Protein AF-F3FU59-F1 (afdb_monomer)

Structure (mmCIF, N/CA/C/O backbone):
data_AF-F3FU59-F1
#
_entry.id   AF-F3FU59-F1
#
loop_
_atom_site.group_PDB
_atom_site.id
_atom_site.type_symbol
_atom_site.label_atom_id
_atom_site.label_alt_id
_atom_site.label_comp_id
_atom_site.label_asym_id
_atom_site.label_entity_id
_atom_site.label_seq_id
_atom_site.pdbx_PDB_ins_code
_atom_site.Cartn_x
_atom_site.Cartn_y
_atom_site.Cartn_z
_atom_site.occupancy
_atom_site.B_iso_or_equiv
_atom_site.auth_seq_id
_atom_site.auth_comp_id
_atom_site.auth_asym_id
_atom_site.auth_atom_id
_atom_site.pdbx_PDB_model_num
ATOM 1 N N . THR A 1 1 ? 19.414 -27.836 -98.695 1.00 49.19 1 THR A N 1
ATOM 2 C CA . THR A 1 1 ? 19.410 -28.739 -97.522 1.00 49.19 1 THR A CA 1
ATOM 3 C C . THR A 1 1 ? 20.448 -28.251 -96.523 1.00 49.19 1 THR A C 1
ATOM 5 O O . THR A 1 1 ? 21.631 -28.424 -96.762 1.00 49.19 1 THR A O 1
ATOM 8 N N . GLY A 1 2 ? 20.038 -27.570 -95.446 1.00 52.25 2 GLY A N 1
ATOM 9 C CA . GLY A 1 2 ? 20.951 -27.105 -94.390 1.00 52.25 2 GLY A CA 1
ATOM 10 C C . GLY A 1 2 ? 20.814 -27.984 -93.150 1.00 52.25 2 GLY A C 1
ATOM 11 O O . GLY A 1 2 ? 19.741 -28.017 -92.554 1.00 52.25 2 GLY A O 1
ATOM 12 N N . ARG A 1 3 ? 21.858 -28.739 -92.792 1.00 62.75 3 ARG A N 1
ATOM 13 C CA . ARG A 1 3 ? 21.901 -29.508 -91.538 1.00 62.75 3 ARG A CA 1
ATOM 14 C C . ARG A 1 3 ? 22.445 -28.607 -90.430 1.00 62.75 3 ARG A C 1
ATOM 16 O O . ARG A 1 3 ? 23.611 -28.234 -90.476 1.00 62.75 3 ARG A O 1
ATOM 23 N N . ASN A 1 4 ? 21.608 -28.284 -89.448 1.00 62.16 4 ASN A N 1
ATOM 24 C CA . ASN A 1 4 ? 22.047 -27.654 -88.206 1.00 62.16 4 ASN A CA 1
ATOM 25 C C . ASN A 1 4 ? 22.581 -28.739 -87.267 1.00 62.16 4 ASN A C 1
ATOM 27 O O . ASN A 1 4 ? 21.841 -29.636 -86.865 1.00 62.16 4 ASN A O 1
ATOM 31 N N . TYR A 1 5 ? 23.867 -28.655 -86.939 1.00 60.66 5 TYR A N 1
ATOM 32 C CA . TYR A 1 5 ? 24.501 -29.461 -85.903 1.00 60.66 5 TYR A CA 1
ATOM 33 C C . TYR A 1 5 ? 24.252 -28.775 -84.555 1.00 60.66 5 TYR A C 1
ATOM 35 O O . TYR A 1 5 ? 24.949 -27.829 -84.201 1.00 60.66 5 TYR A O 1
ATOM 43 N N . GLY A 1 6 ? 23.217 -29.203 -83.832 1.00 66.06 6 GLY A N 1
ATOM 44 C CA . GLY A 1 6 ? 23.024 -28.828 -82.432 1.00 66.06 6 GLY A CA 1
ATOM 45 C C . GLY A 1 6 ? 23.849 -29.762 -81.555 1.00 66.06 6 GLY A C 1
ATOM 46 O O . GLY A 1 6 ? 23.463 -30.912 -81.378 1.00 66.06 6 GLY A O 1
ATOM 47 N N . GLY A 1 7 ? 25.004 -29.298 -81.080 1.00 65.00 7 GLY A N 1
ATOM 48 C CA . GLY A 1 7 ? 25.758 -29.971 -80.022 1.00 65.00 7 GLY A CA 1
ATOM 49 C C . GLY A 1 7 ? 25.244 -29.540 -78.650 1.00 65.00 7 GLY A C 1
ATOM 50 O O . GLY A 1 7 ? 24.885 -28.374 -78.477 1.00 65.00 7 GLY A O 1
ATOM 51 N N . ASP A 1 8 ? 25.204 -30.472 -77.698 1.00 68.44 8 ASP A N 1
ATOM 52 C CA . ASP A 1 8 ? 24.826 -30.217 -76.307 1.00 68.44 8 ASP A CA 1
ATOM 53 C C . ASP A 1 8 ? 25.735 -29.153 -75.678 1.00 68.44 8 ASP A C 1
ATOM 55 O O . ASP A 1 8 ? 26.959 -29.297 -75.639 1.00 68.44 8 ASP A O 1
ATOM 59 N N . VAL A 1 9 ? 25.131 -28.069 -75.188 1.00 69.00 9 VAL A N 1
ATOM 60 C CA . VAL A 1 9 ? 25.845 -26.976 -74.519 1.00 69.00 9 VAL A CA 1
ATOM 61 C C . VAL A 1 9 ? 25.585 -27.081 -73.021 1.00 69.00 9 VAL A C 1
ATOM 63 O O . VAL A 1 9 ? 24.555 -26.628 -72.526 1.00 69.00 9 VAL A O 1
ATOM 66 N N . GLU A 1 10 ? 26.515 -27.686 -72.284 1.00 72.12 10 GLU A N 1
ATOM 67 C CA . GLU A 1 10 ? 26.486 -27.672 -70.821 1.00 72.12 10 GLU A CA 1
ATOM 68 C C . GLU A 1 10 ? 27.193 -26.407 -70.313 1.00 72.12 10 GLU A C 1
ATOM 70 O O . GLU A 1 10 ? 28.406 -26.245 -70.461 1.00 72.12 10 GLU A O 1
ATOM 75 N N . GLN A 1 11 ? 26.428 -25.482 -69.728 1.00 73.50 11 GLN A N 1
ATOM 76 C CA . GLN A 1 11 ? 26.952 -24.229 -69.191 1.00 73.50 11 GLN A CA 1
ATOM 77 C C . GLN A 1 11 ? 26.846 -24.210 -67.667 1.00 73.50 11 GLN A C 1
ATOM 79 O O . GLN A 1 11 ? 25.758 -24.179 -67.094 1.00 73.50 11 GLN A O 1
ATOM 84 N N . ARG A 1 12 ? 28.005 -24.183 -67.004 1.00 74.50 12 ARG A N 1
ATOM 85 C CA . ARG A 1 12 ? 28.125 -24.117 -65.545 1.00 74.50 12 ARG A CA 1
ATOM 86 C C . ARG A 1 12 ? 28.825 -22.816 -65.163 1.00 74.50 12 ARG A C 1
ATOM 88 O O . ARG A 1 12 ? 29.988 -22.621 -65.498 1.00 74.50 12 ARG A O 1
ATOM 95 N N . SER A 1 13 ? 28.121 -21.919 -64.475 1.00 80.81 13 SER A N 1
ATOM 96 C CA . SER A 1 13 ? 28.681 -20.650 -63.994 1.00 80.81 13 SER A CA 1
ATOM 97 C C . SER A 1 13 ? 28.622 -20.559 -62.475 1.00 80.81 13 SER A C 1
ATOM 99 O O . SER A 1 13 ? 27.583 -20.831 -61.877 1.00 80.81 13 SER A O 1
ATOM 101 N N . ILE A 1 14 ? 29.713 -20.105 -61.867 1.00 77.94 14 ILE A N 1
ATOM 102 C CA . ILE A 1 14 ? 29.772 -19.689 -60.465 1.00 77.94 14 ILE A CA 1
ATOM 103 C C . ILE A 1 14 ? 30.175 -18.216 -60.481 1.00 77.94 14 ILE A C 1
ATOM 105 O O . ILE A 1 14 ? 31.190 -17.866 -61.079 1.00 77.94 14 ILE A O 1
ATOM 109 N N . GLY A 1 15 ? 29.364 -17.355 -59.870 1.00 84.38 15 GLY A N 1
ATOM 110 C CA . GLY A 1 15 ? 29.588 -15.911 -59.840 1.00 84.38 15 GLY A CA 1
ATOM 111 C C . GLY A 1 15 ? 29.403 -15.344 -58.438 1.00 84.38 15 GLY A C 1
ATOM 112 O O . GLY A 1 15 ? 28.530 -15.788 -57.695 1.00 84.38 15 GLY A O 1
ATOM 113 N N . VAL A 1 16 ? 30.219 -14.348 -58.090 1.00 86.75 16 VAL A N 1
ATOM 114 C CA . VAL A 1 16 ? 30.087 -13.541 -56.871 1.00 86.75 16 VAL A CA 1
ATOM 115 C C . VAL A 1 16 ? 29.744 -12.120 -57.300 1.00 86.75 16 VAL A C 1
ATOM 117 O O . VAL A 1 16 ? 30.488 -11.515 -58.071 1.00 86.75 16 VAL A O 1
ATOM 120 N N . GLN A 1 17 ? 28.618 -11.591 -56.821 1.00 86.88 17 GLN A N 1
ATOM 121 C CA . GLN A 1 17 ? 28.189 -10.225 -57.111 1.00 86.88 17 GLN A CA 1
ATOM 122 C C . GLN A 1 17 ? 28.434 -9.326 -55.898 1.00 86.88 17 GLN A C 1
ATOM 124 O O . GLN A 1 17 ? 27.946 -9.595 -54.802 1.00 86.88 17 GLN A O 1
ATOM 129 N N . LEU A 1 18 ? 29.170 -8.238 -56.117 1.00 86.81 18 LEU A N 1
ATOM 130 C CA . LEU A 1 18 ? 29.427 -7.190 -55.135 1.00 86.81 18 LEU A CA 1
ATOM 131 C C . LEU A 1 18 ? 28.718 -5.910 -55.587 1.00 86.81 18 LEU A C 1
ATOM 133 O O . LEU A 1 18 ? 28.930 -5.450 -56.706 1.00 86.81 18 LEU A O 1
ATOM 137 N N . ASN A 1 19 ? 27.888 -5.334 -54.718 1.00 87.62 19 ASN A N 1
ATOM 138 C CA . ASN A 1 19 ? 27.228 -4.054 -54.962 1.00 87.62 19 ASN A CA 1
ATOM 139 C C . ASN A 1 19 ? 27.695 -3.027 -53.924 1.00 87.62 19 ASN A C 1
ATOM 141 O O . ASN A 1 19 ? 27.398 -3.173 -52.739 1.00 87.62 19 ASN A O 1
ATOM 145 N N . ILE A 1 20 ? 28.417 -1.997 -54.370 1.00 87.62 20 ILE A N 1
ATOM 146 C CA . ILE A 1 20 ? 28.888 -0.892 -53.526 1.00 87.62 20 ILE A CA 1
ATOM 147 C C . ILE A 1 20 ? 28.285 0.406 -54.076 1.00 87.62 20 ILE A C 1
ATOM 149 O O . ILE A 1 20 ? 28.772 0.925 -55.083 1.00 87.62 20 ILE A O 1
ATOM 153 N N . PRO A 1 21 ? 27.223 0.946 -53.454 1.00 81.38 21 PRO A N 1
ATOM 154 C CA . PRO A 1 21 ? 26.675 2.231 -53.866 1.00 81.38 21 PRO A CA 1
ATOM 155 C C . PRO A 1 21 ? 27.646 3.360 -53.486 1.00 81.38 21 PRO A C 1
ATOM 157 O O . PRO A 1 21 ? 27.945 3.552 -52.310 1.00 81.38 21 PRO A O 1
ATOM 160 N N . ILE A 1 22 ? 28.127 4.124 -54.473 1.00 82.12 22 ILE A N 1
ATOM 161 C CA . ILE A 1 22 ? 29.081 5.232 -54.253 1.00 82.12 22 ILE A CA 1
ATOM 162 C C . ILE A 1 22 ? 28.368 6.496 -53.731 1.00 82.12 22 ILE A C 1
ATOM 164 O O . ILE A 1 22 ? 28.929 7.243 -52.932 1.00 82.12 22 ILE A O 1
ATOM 168 N N . TYR A 1 23 ? 27.111 6.729 -54.131 1.00 84.62 23 TYR A N 1
ATOM 169 C CA . TYR A 1 23 ? 26.300 7.853 -53.657 1.00 84.62 23 TYR A CA 1
ATOM 170 C C . TYR A 1 23 ? 24.807 7.499 -53.658 1.00 84.62 23 TYR A C 1
ATOM 172 O O . TYR A 1 23 ? 24.272 7.046 -54.665 1.00 84.62 23 TYR A O 1
ATOM 180 N N . SER A 1 24 ? 24.127 7.709 -52.528 1.00 85.06 24 SER A N 1
ATOM 181 C CA . SER A 1 24 ? 22.714 7.347 -52.314 1.00 85.06 24 SER A CA 1
ATOM 182 C C . SER A 1 24 ? 21.796 8.561 -52.104 1.00 85.06 24 SER A C 1
ATOM 184 O O . SER A 1 24 ? 20.753 8.449 -51.461 1.00 85.06 24 SER A O 1
ATOM 186 N N . GLY A 1 25 ? 22.194 9.754 -52.569 1.00 87.19 25 GLY A N 1
ATOM 187 C CA . GLY A 1 25 ? 21.381 10.976 -52.437 1.00 87.19 25 GLY A CA 1
ATOM 188 C C . GLY A 1 25 ? 21.117 11.408 -50.988 1.00 87.19 25 GLY A C 1
ATOM 189 O O . GLY A 1 25 ? 20.139 12.090 -50.708 1.00 87.19 25 GLY A O 1
ATOM 190 N N . GLY A 1 26 ? 21.954 10.970 -50.039 1.00 90.44 26 GLY A N 1
ATOM 191 C CA . GLY A 1 26 ? 21.775 11.241 -48.610 1.00 90.44 26 GLY A CA 1
ATOM 192 C C . GLY A 1 26 ? 20.805 10.299 -47.883 1.00 90.44 26 GLY A C 1
ATOM 193 O O . GLY A 1 26 ? 20.592 10.479 -46.682 1.00 90.44 26 GLY A O 1
ATOM 194 N N . LEU A 1 27 ? 20.257 9.273 -48.548 1.00 92.00 27 LEU A N 1
ATOM 195 C CA . LEU A 1 27 ? 19.375 8.282 -47.918 1.00 92.00 27 LEU A CA 1
ATOM 196 C C . LEU A 1 27 ? 20.066 7.574 -46.747 1.00 92.00 27 LEU A C 1
ATOM 198 O O . LEU A 1 27 ? 19.549 7.569 -45.633 1.00 92.00 27 LEU A O 1
ATOM 202 N N . THR A 1 28 ? 21.271 7.045 -46.979 1.00 90.75 28 THR A N 1
ATOM 203 C CA . THR A 1 28 ? 22.038 6.316 -45.958 1.00 90.75 28 THR A CA 1
ATOM 204 C C . THR A 1 28 ? 22.364 7.210 -44.762 1.00 90.75 28 THR A C 1
ATOM 206 O O . THR A 1 28 ? 22.223 6.786 -43.620 1.00 90.75 28 THR A O 1
ATOM 209 N N . SER A 1 29 ? 22.735 8.475 -44.994 1.00 91.69 29 SER A N 1
ATOM 210 C CA . SER A 1 29 ? 23.037 9.400 -43.893 1.00 91.69 29 SER A CA 1
ATOM 211 C C . SER A 1 29 ? 21.788 9.737 -43.073 1.00 91.69 29 SER A C 1
ATOM 213 O O . SER A 1 29 ? 21.864 9.830 -41.850 1.00 91.69 29 SER A O 1
ATOM 215 N N . SER A 1 30 ? 20.630 9.882 -43.724 1.00 94.75 30 SER A N 1
ATOM 216 C CA . SER A 1 30 ? 19.344 10.117 -43.061 1.00 94.75 30 SER A CA 1
ATOM 217 C C . SER A 1 30 ? 18.895 8.912 -42.237 1.00 94.75 30 SER A C 1
ATOM 219 O O . SER A 1 30 ? 18.526 9.088 -41.080 1.00 94.75 30 SER A O 1
ATOM 221 N N . GLN A 1 31 ? 19.010 7.697 -42.782 1.00 95.94 31 GLN A N 1
ATOM 222 C CA . GLN A 1 31 ? 18.719 6.453 -42.060 1.00 95.94 31 GLN A CA 1
ATOM 223 C C . GLN A 1 31 ? 19.619 6.284 -40.832 1.00 95.94 31 GLN A C 1
ATOM 225 O O . GLN A 1 31 ? 19.147 5.899 -39.765 1.00 95.94 31 GLN A O 1
ATOM 230 N N . VAL A 1 32 ? 20.904 6.632 -40.951 1.00 96.00 32 VAL A N 1
ATOM 231 C CA . VAL A 1 32 ? 21.837 6.629 -39.818 1.00 96.00 32 VAL A CA 1
ATOM 232 C C . VAL A 1 32 ? 21.412 7.648 -38.754 1.00 96.00 32 VAL A C 1
ATOM 234 O O . VAL A 1 32 ? 21.331 7.295 -37.579 1.00 96.00 32 VAL A O 1
ATOM 237 N N . ARG A 1 33 ? 21.073 8.890 -39.135 1.00 96.56 33 ARG A N 1
ATOM 238 C CA . ARG A 1 33 ? 20.563 9.902 -38.185 1.00 96.56 33 ARG A CA 1
ATOM 239 C C . ARG A 1 33 ? 19.280 9.444 -37.488 1.00 96.56 33 ARG A C 1
ATOM 241 O O . ARG A 1 33 ? 19.149 9.623 -36.280 1.00 96.56 33 ARG A O 1
ATOM 248 N N . GLU A 1 34 ? 18.359 8.832 -38.225 1.00 97.44 34 GLU A N 1
ATOM 249 C CA . GLU A 1 34 ? 17.129 8.271 -37.667 1.00 97.44 34 GLU A CA 1
ATOM 250 C C . GLU A 1 34 ? 17.421 7.136 -36.675 1.00 97.44 34 GLU A C 1
ATOM 252 O O . GLU A 1 34 ? 16.857 7.116 -35.582 1.00 97.44 34 GLU A O 1
ATOM 257 N N . ALA A 1 35 ? 18.335 6.221 -37.011 1.00 97.88 35 ALA A N 1
ATOM 258 C CA . ALA A 1 35 ? 18.743 5.137 -36.122 1.00 97.88 35 ALA A CA 1
ATOM 259 C C . ALA A 1 35 ? 19.344 5.668 -34.809 1.00 97.88 35 ALA A C 1
ATOM 261 O O . ALA A 1 35 ? 18.984 5.182 -33.735 1.00 97.88 35 ALA A O 1
ATOM 262 N N . TYR A 1 36 ? 20.177 6.714 -34.869 1.00 98.38 36 TYR A N 1
ATOM 263 C CA . TYR A 1 36 ? 20.695 7.385 -33.671 1.00 98.38 36 TYR A CA 1
ATOM 264 C C . TYR A 1 36 ? 19.591 8.049 -32.840 1.00 98.38 36 TYR A C 1
ATOM 266 O O . TYR A 1 36 ? 19.583 7.918 -31.615 1.00 98.38 36 TYR A O 1
ATOM 274 N N . ALA A 1 37 ? 18.627 8.715 -33.480 1.00 98.38 37 ALA A N 1
ATOM 275 C CA . ALA A 1 37 ? 17.487 9.300 -32.776 1.00 98.38 37 ALA A CA 1
ATOM 276 C C . ALA A 1 37 ? 16.625 8.223 -32.087 1.00 98.38 37 ALA A C 1
ATOM 278 O O . ALA A 1 37 ? 16.224 8.392 -30.934 1.00 98.38 37 ALA A O 1
ATOM 279 N N . ARG A 1 38 ? 16.391 7.080 -32.749 1.00 98.38 38 ARG A N 1
ATOM 280 C CA . ARG A 1 38 ? 15.676 5.925 -32.176 1.00 98.38 38 ARG A CA 1
ATOM 281 C C . ARG A 1 38 ? 16.435 5.300 -31.001 1.00 98.38 38 ARG A C 1
ATOM 283 O O . ARG A 1 38 ? 15.803 4.949 -30.002 1.00 98.38 38 ARG A O 1
ATOM 290 N N . LEU A 1 39 ? 17.764 5.194 -31.090 1.00 98.38 39 LEU A N 1
ATOM 291 C CA . LEU A 1 39 ? 18.614 4.739 -29.985 1.00 98.38 39 LEU A CA 1
ATOM 292 C C . LEU A 1 39 ? 18.475 5.671 -28.777 1.00 98.38 39 LEU A C 1
ATOM 294 O O . LEU A 1 39 ? 18.109 5.210 -27.698 1.00 98.38 39 LEU A O 1
ATOM 298 N N . SER A 1 40 ? 18.652 6.980 -28.983 1.00 98.50 40 SER A N 1
ATOM 299 C CA . SER A 1 40 ? 18.490 7.997 -27.936 1.00 98.50 40 SER A CA 1
ATOM 300 C C . SER A 1 40 ? 17.096 7.933 -27.292 1.00 98.50 40 SER A C 1
ATOM 302 O O . SER A 1 40 ? 16.966 7.907 -26.069 1.00 98.50 40 SER A O 1
ATOM 304 N N . GLN A 1 41 ? 16.035 7.786 -28.093 1.00 98.56 41 GLN A N 1
ATOM 305 C CA . GLN A 1 41 ? 14.672 7.597 -27.588 1.00 98.56 41 GLN A CA 1
ATOM 306 C C . GLN A 1 41 ? 14.538 6.330 -26.724 1.00 98.56 41 GLN A C 1
ATOM 308 O O . GLN A 1 41 ? 13.838 6.335 -25.711 1.00 98.56 41 GLN A O 1
ATOM 313 N N . SER A 1 42 ? 15.168 5.222 -27.122 1.00 98.50 42 SER A N 1
ATOM 314 C CA . SER A 1 42 ? 15.164 3.973 -26.354 1.00 98.50 42 SER A CA 1
ATOM 315 C C . SER A 1 42 ? 15.903 4.118 -25.021 1.00 98.50 42 SER A C 1
ATOM 317 O O . SER A 1 42 ? 15.411 3.657 -23.991 1.00 98.50 42 SER A O 1
ATOM 319 N N . GLU A 1 43 ? 17.041 4.812 -25.008 1.00 98.50 43 GLU A N 1
ATOM 320 C CA . GLU A 1 43 ? 17.807 5.095 -23.789 1.00 98.50 43 GLU A CA 1
ATOM 321 C C . GLU A 1 43 ? 17.012 5.953 -22.802 1.00 98.50 43 GLU A C 1
ATOM 323 O O . GLU A 1 43 ? 16.933 5.614 -21.620 1.00 98.50 43 GLU A O 1
ATOM 328 N N . GLN A 1 44 ? 16.355 7.010 -23.290 1.00 98.62 44 GLN A N 1
ATOM 329 C CA . GLN A 1 44 ? 15.497 7.864 -22.464 1.00 98.62 44 GLN A CA 1
ATOM 330 C C . GLN A 1 44 ? 14.277 7.103 -21.931 1.00 98.62 44 GLN A C 1
ATOM 332 O O . GLN A 1 44 ? 13.925 7.247 -20.759 1.00 98.62 44 GLN A O 1
ATOM 337 N N . ARG A 1 45 ? 13.658 6.233 -22.744 1.00 98.62 45 ARG A N 1
ATOM 338 C CA . ARG A 1 45 ? 12.576 5.345 -22.280 1.00 98.62 45 ARG A CA 1
ATOM 339 C C . ARG A 1 45 ? 13.051 4.397 -21.185 1.00 98.62 45 ARG A C 1
ATOM 341 O O . ARG A 1 45 ? 12.364 4.249 -20.179 1.00 98.62 45 ARG A O 1
ATOM 348 N N . ARG A 1 46 ? 14.235 3.797 -21.338 1.00 98.44 46 ARG A N 1
ATOM 349 C CA . ARG A 1 46 ? 14.831 2.934 -20.310 1.00 98.44 46 ARG A CA 1
ATOM 350 C C . ARG A 1 46 ? 15.074 3.699 -19.011 1.00 98.44 46 ARG A C 1
ATOM 352 O O . ARG A 1 46 ? 14.752 3.191 -17.943 1.00 98.44 46 ARG A O 1
ATOM 359 N N . GLU A 1 47 ? 15.617 4.912 -19.090 1.00 98.50 47 GLU A N 1
ATOM 360 C CA . GLU A 1 47 ? 15.859 5.744 -17.908 1.00 98.50 47 GLU A CA 1
ATOM 361 C C . GLU A 1 47 ? 14.551 6.181 -17.233 1.00 98.50 47 GLU A C 1
ATOM 363 O O . GLU A 1 47 ? 14.452 6.141 -16.007 1.00 98.50 47 GLU A O 1
ATOM 368 N N . SER A 1 48 ? 13.522 6.528 -18.010 1.00 98.56 48 SER A N 1
ATOM 369 C CA . SER A 1 48 ? 12.185 6.837 -17.491 1.00 98.56 48 SER A CA 1
ATOM 370 C C . SER A 1 48 ? 11.570 5.641 -16.758 1.00 98.56 48 SER A C 1
ATOM 372 O O . SER A 1 48 ? 11.163 5.786 -15.606 1.00 98.56 48 SER A O 1
ATOM 374 N N . LEU A 1 49 ? 11.599 4.447 -17.363 1.00 97.75 49 LEU A N 1
ATOM 375 C CA . LEU A 1 49 ? 11.132 3.210 -16.727 1.00 97.75 49 LEU A CA 1
ATOM 376 C C . LEU A 1 49 ? 11.919 2.899 -15.450 1.00 97.75 49 LEU A C 1
ATOM 378 O O . LEU A 1 49 ? 11.331 2.560 -14.426 1.00 97.75 49 LEU 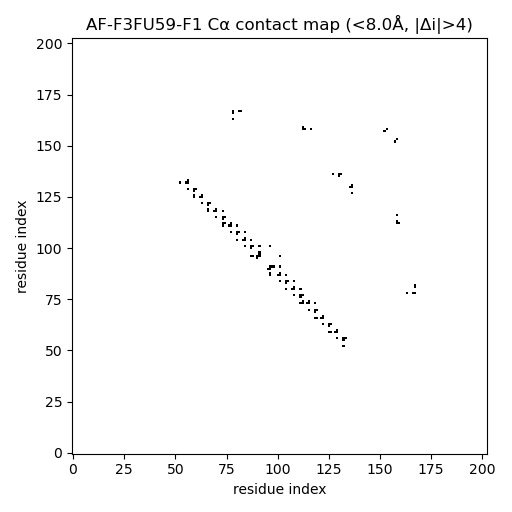A O 1
ATOM 382 N N . ARG A 1 50 ? 13.247 3.074 -15.469 1.00 97.44 50 ARG A N 1
ATOM 383 C CA . ARG A 1 50 ? 14.092 2.884 -14.283 1.00 97.44 50 ARG A CA 1
ATOM 384 C C . ARG A 1 50 ? 13.671 3.814 -13.144 1.00 97.44 50 ARG A C 1
ATOM 386 O O . ARG A 1 50 ? 13.546 3.364 -12.008 1.00 97.44 50 ARG A O 1
ATOM 393 N N . ARG A 1 51 ? 13.440 5.099 -13.432 1.00 97.69 51 ARG A N 1
ATOM 394 C CA . ARG A 1 51 ? 12.973 6.078 -12.436 1.00 97.69 51 ARG A CA 1
ATOM 395 C C . ARG A 1 51 ? 11.587 5.728 -11.907 1.00 97.69 51 ARG A C 1
ATOM 397 O O . ARG A 1 51 ? 11.399 5.761 -10.696 1.00 97.69 51 ARG A O 1
ATOM 404 N N . GLN A 1 52 ? 10.671 5.332 -12.788 1.00 96.94 52 GLN A N 1
ATOM 405 C CA . GLN A 1 52 ? 9.315 4.929 -12.421 1.00 96.94 52 GLN A CA 1
ATOM 406 C C . GLN A 1 52 ? 9.315 3.720 -11.478 1.00 96.94 52 GLN A C 1
ATOM 408 O O . GLN A 1 52 ? 8.615 3.729 -10.470 1.00 96.94 52 GLN A O 1
ATOM 413 N N . VAL A 1 53 ? 10.135 2.702 -11.758 1.00 95.75 53 VAL A N 1
ATOM 414 C CA . VAL A 1 53 ? 10.277 1.530 -10.879 1.00 95.75 53 VAL A CA 1
ATOM 415 C C . VAL A 1 53 ? 10.847 1.936 -9.520 1.00 95.75 53 VAL A C 1
ATOM 417 O O . VAL A 1 53 ? 10.300 1.552 -8.492 1.00 95.75 53 VAL A O 1
ATOM 420 N N . VAL A 1 54 ? 11.901 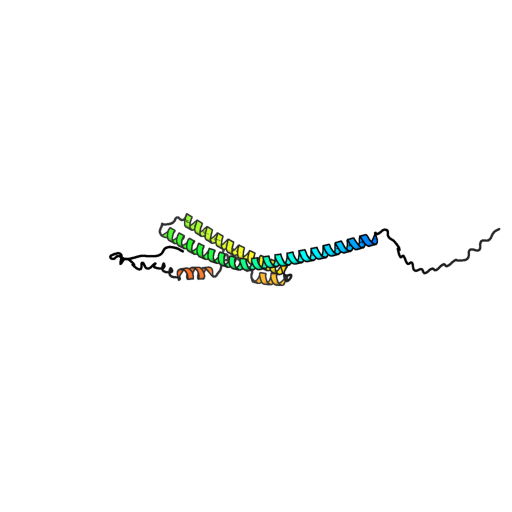2.760 -9.489 1.00 96.12 54 VAL A N 1
ATOM 421 C CA . VAL A 1 54 ? 12.495 3.241 -8.227 1.00 96.12 54 VAL A CA 1
ATOM 422 C C . VAL A 1 54 ? 11.487 4.031 -7.393 1.00 96.12 54 VAL A C 1
ATOM 424 O O . VAL A 1 54 ? 11.425 3.856 -6.176 1.00 96.12 54 VAL A O 1
ATOM 427 N N . GLU A 1 55 ? 10.711 4.907 -8.025 1.00 96.44 55 GLU A N 1
ATOM 428 C CA . GLU A 1 55 ? 9.667 5.678 -7.356 1.00 96.44 55 GLU A CA 1
ATOM 429 C C . GLU A 1 55 ? 8.574 4.764 -6.794 1.00 96.44 55 GLU A C 1
ATOM 431 O O . GLU A 1 55 ? 8.275 4.837 -5.602 1.00 96.44 55 GLU A O 1
ATOM 436 N N . ASN A 1 56 ? 8.042 3.858 -7.618 1.00 95.50 56 ASN A N 1
ATOM 437 C CA . ASN A 1 56 ? 6.988 2.932 -7.220 1.00 95.50 56 ASN A CA 1
ATOM 438 C C . ASN A 1 56 ? 7.425 2.048 -6.040 1.00 95.50 56 ASN A C 1
ATOM 440 O O . ASN A 1 56 ? 6.739 1.985 -5.023 1.00 95.50 56 ASN A O 1
ATOM 444 N N . THR A 1 57 ? 8.617 1.448 -6.109 1.00 95.56 57 THR A N 1
ATOM 445 C CA . THR A 1 57 ? 9.155 0.615 -5.023 1.00 95.56 57 THR A CA 1
ATOM 446 C C . THR A 1 57 ? 9.357 1.414 -3.735 1.00 95.56 57 THR A C 1
ATOM 448 O O . THR A 1 57 ? 9.050 0.924 -2.649 1.00 95.56 57 THR A O 1
ATOM 451 N N . ARG A 1 58 ? 9.826 2.668 -3.821 1.00 95.75 58 ARG A N 1
ATOM 452 C CA . ARG A 1 58 ? 9.951 3.547 -2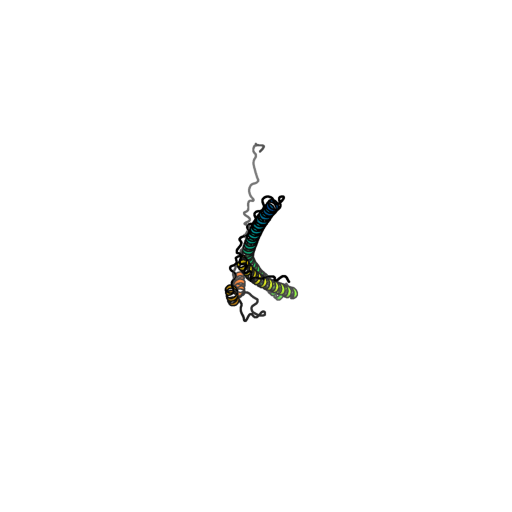.644 1.00 95.75 58 ARG A CA 1
ATOM 453 C C . ARG A 1 58 ? 8.594 3.898 -2.044 1.00 95.75 58 ARG A C 1
ATOM 455 O O . ARG A 1 58 ? 8.482 3.957 -0.823 1.00 95.75 58 ARG A O 1
ATOM 462 N N . ASN A 1 59 ? 7.587 4.138 -2.877 1.00 96.50 59 ASN A N 1
ATOM 463 C CA . ASN A 1 59 ? 6.235 4.430 -2.415 1.00 96.50 59 ASN A CA 1
ATOM 464 C C . ASN A 1 59 ? 5.617 3.210 -1.724 1.00 96.50 59 ASN A C 1
ATOM 466 O O . ASN A 1 59 ? 5.128 3.355 -0.610 1.00 96.50 59 ASN A O 1
ATOM 470 N N . LEU A 1 60 ? 5.746 2.013 -2.304 1.00 95.81 60 LEU A N 1
ATOM 471 C CA . LEU A 1 60 ? 5.289 0.758 -1.694 1.00 95.81 60 LEU A CA 1
ATOM 472 C C . LEU A 1 60 ? 6.003 0.455 -0.373 1.00 95.81 60 LEU A C 1
ATOM 474 O O . LEU A 1 60 ? 5.366 0.077 0.600 1.00 95.81 60 LEU A O 1
ATOM 478 N N . HIS A 1 61 ? 7.316 0.681 -0.294 1.00 95.81 61 HIS A N 1
ATOM 479 C CA . HIS A 1 61 ? 8.051 0.512 0.960 1.00 95.81 61 HIS A CA 1
ATOM 480 C C . HIS A 1 61 ? 7.548 1.463 2.057 1.00 95.81 61 HIS A C 1
ATOM 482 O O . HIS A 1 61 ? 7.436 1.078 3.219 1.00 95.81 61 HIS A O 1
ATOM 488 N N . ARG A 1 62 ? 7.244 2.720 1.709 1.00 96.44 62 ARG A N 1
ATOM 489 C CA . ARG A 1 62 ? 6.639 3.663 2.662 1.00 96.44 62 ARG A CA 1
ATOM 490 C C . ARG A 1 62 ? 5.225 3.241 3.049 1.00 96.44 62 ARG A C 1
ATOM 492 O O . ARG A 1 62 ? 4.922 3.315 4.231 1.00 96.44 62 ARG A O 1
ATOM 499 N N . ALA A 1 63 ? 4.416 2.780 2.093 1.00 95.38 63 ALA A N 1
ATOM 500 C CA . ALA A 1 63 ? 3.066 2.281 2.343 1.00 95.38 63 ALA A CA 1
ATOM 501 C C . ALA A 1 63 ? 3.089 1.147 3.374 1.00 95.38 63 ALA A C 1
ATOM 503 O O . ALA A 1 63 ? 2.512 1.312 4.437 1.00 95.38 63 ALA A O 1
ATOM 504 N N . VAL A 1 64 ? 3.910 0.111 3.164 1.00 95.44 64 VAL A N 1
ATOM 505 C CA . VAL A 1 64 ? 4.053 -1.009 4.113 1.00 95.44 64 VAL A CA 1
ATOM 506 C C . VAL A 1 64 ? 4.457 -0.537 5.516 1.00 95.44 64 VAL A C 1
ATOM 508 O O . VAL A 1 64 ? 3.929 -1.031 6.510 1.00 95.44 64 VAL A O 1
ATOM 511 N N . ASN A 1 65 ? 5.370 0.434 5.627 1.00 95.50 65 ASN A N 1
ATOM 512 C CA . ASN A 1 65 ? 5.738 1.001 6.929 1.00 95.50 65 ASN A CA 1
ATOM 513 C C . ASN A 1 65 ? 4.566 1.744 7.585 1.00 9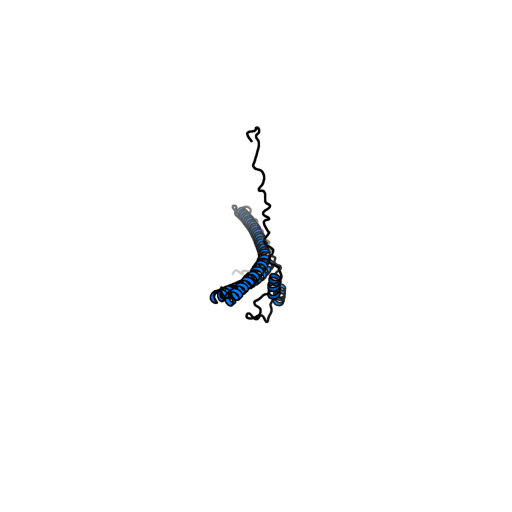5.50 65 ASN A C 1
ATOM 515 O O . ASN A 1 65 ? 4.327 1.586 8.781 1.00 95.50 65 ASN A O 1
ATOM 519 N N . THR A 1 66 ? 3.828 2.535 6.808 1.00 96.31 66 THR A N 1
ATOM 520 C CA . THR A 1 66 ? 2.623 3.226 7.274 1.00 96.31 66 THR A CA 1
ATOM 521 C C . THR A 1 66 ? 1.531 2.236 7.673 1.00 96.31 66 THR A C 1
ATOM 523 O O . THR A 1 66 ? 0.883 2.439 8.695 1.00 96.31 66 THR A O 1
ATOM 526 N N . ASP A 1 67 ? 1.353 1.142 6.942 1.00 95.06 67 ASP A N 1
ATOM 527 C CA . ASP A 1 67 ? 0.349 0.123 7.238 1.00 95.06 67 ASP A CA 1
ATOM 528 C C . ASP A 1 67 ? 0.594 -0.522 8.602 1.00 95.06 67 ASP A C 1
ATOM 530 O O . ASP A 1 67 ? -0.349 -0.731 9.364 1.00 95.06 67 ASP A O 1
ATOM 534 N N . VAL A 1 68 ? 1.857 -0.771 8.970 1.00 94.50 68 VAL A N 1
ATOM 535 C CA . VAL A 1 68 ? 2.207 -1.271 10.311 1.00 94.50 68 VAL A CA 1
ATOM 536 C C . VAL A 1 68 ? 1.710 -0.312 11.394 1.00 94.50 68 VAL A C 1
ATOM 538 O O . VAL A 1 68 ? 1.092 -0.746 12.370 1.00 94.50 68 VAL A O 1
ATOM 541 N N . GLU A 1 69 ? 1.933 0.991 11.223 1.00 95.25 69 GLU A N 1
ATOM 542 C CA . GLU A 1 69 ? 1.450 2.013 12.156 1.00 95.25 69 GLU A CA 1
ATOM 543 C C . GLU A 1 69 ? -0.081 2.085 12.171 1.00 95.25 69 GLU A C 1
ATOM 545 O O . GLU A 1 69 ? -0.686 2.168 13.243 1.00 95.25 69 GLU A O 1
ATOM 550 N N . GLN A 1 70 ? -0.725 1.981 11.005 1.00 95.75 70 GLN A N 1
ATOM 551 C CA . GLN A 1 70 ? -2.182 1.965 10.900 1.00 95.75 70 GLN A CA 1
ATOM 552 C C . GLN A 1 70 ? -2.790 0.755 11.615 1.00 95.75 70 GLN A C 1
ATOM 554 O O . GLN A 1 70 ? -3.761 0.925 12.352 1.00 95.75 70 GLN A O 1
ATOM 559 N N . VAL A 1 71 ? -2.216 -0.446 11.481 1.00 93.94 71 VAL A N 1
ATOM 560 C CA . VAL A 1 71 ? -2.684 -1.643 12.202 1.00 93.94 71 VAL A CA 1
ATOM 561 C C . VAL A 1 71 ? -2.646 -1.402 13.714 1.00 93.94 71 VAL A C 1
ATOM 563 O O . VAL A 1 71 ? -3.612 -1.720 14.413 1.00 93.94 71 VAL A O 1
ATOM 566 N N . GLN A 1 72 ? -1.573 -0.796 14.234 1.00 92.12 72 GLN A N 1
ATOM 567 C CA . GLN A 1 72 ? -1.473 -0.475 15.664 1.00 92.12 72 GLN A CA 1
ATOM 568 C C . GLN A 1 72 ? -2.472 0.610 16.086 1.00 92.12 72 GLN A C 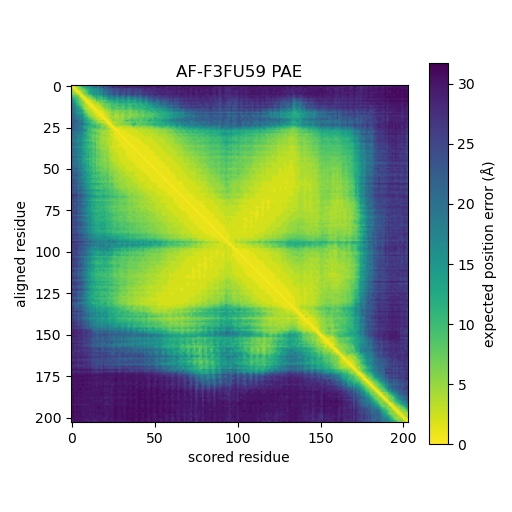1
ATOM 570 O O . GLN A 1 72 ? -3.132 0.475 17.118 1.00 92.12 72 GLN A O 1
ATOM 575 N N . ALA A 1 73 ? -2.647 1.655 15.277 1.00 94.81 73 ALA A N 1
ATOM 576 C CA . ALA A 1 73 ? -3.612 2.717 15.549 1.00 94.81 73 ALA A CA 1
ATOM 577 C C . ALA A 1 73 ? -5.059 2.192 15.554 1.00 94.81 73 ALA A C 1
ATOM 579 O O . ALA A 1 73 ? -5.850 2.522 16.444 1.00 94.81 73 ALA A O 1
ATOM 580 N N . ARG A 1 74 ? -5.414 1.321 14.601 1.00 94.06 74 ARG A N 1
ATOM 581 C CA . ARG A 1 74 ? -6.730 0.668 14.538 1.00 94.06 74 ARG A CA 1
ATOM 582 C C . ARG A 1 74 ? -6.955 -0.263 15.722 1.00 94.06 74 ARG A C 1
ATOM 584 O O . ARG A 1 74 ? -8.033 -0.238 16.309 1.00 94.06 74 ARG A O 1
ATOM 591 N N . LYS A 1 75 ? -5.927 -0.998 16.153 1.00 91.88 75 LYS A N 1
ATOM 592 C CA . LYS A 1 75 ? -5.987 -1.801 17.380 1.00 91.88 75 LYS A CA 1
ATOM 593 C C . LYS A 1 75 ? -6.273 -0.940 18.610 1.00 91.88 75 LYS A C 1
ATOM 595 O O . LYS A 1 75 ? -7.157 -1.267 19.396 1.00 91.88 75 LYS A O 1
ATOM 600 N N . GLN A 1 76 ? -5.584 0.192 18.750 1.00 91.06 76 GLN A N 1
ATOM 601 C CA . GLN A 1 76 ? -5.856 1.140 19.831 1.00 91.06 76 GLN A CA 1
ATOM 602 C C . GLN A 1 76 ? -7.269 1.736 19.740 1.00 91.06 76 GLN A C 1
ATOM 604 O O . GLN A 1 76 ? -7.909 1.951 20.766 1.00 91.06 76 GLN A O 1
ATOM 609 N N . SER A 1 77 ? -7.783 1.958 18.528 1.00 93.31 77 SER A N 1
ATOM 610 C CA . SER A 1 77 ? -9.155 2.439 18.317 1.00 93.31 77 SER A CA 1
ATOM 611 C C . SER A 1 77 ? -10.193 1.442 18.839 1.00 93.31 77 SER A C 1
ATOM 613 O O . SER A 1 77 ? -11.164 1.856 19.468 1.00 93.31 77 SER A O 1
ATOM 615 N N . ILE A 1 78 ? -9.968 0.134 18.652 1.00 91.88 78 ILE A N 1
ATOM 616 C CA . ILE A 1 78 ? -10.833 -0.907 19.228 1.00 91.88 78 ILE A CA 1
ATOM 617 C C . ILE A 1 78 ? -10.835 -0.817 20.754 1.00 91.88 78 ILE A C 1
ATOM 619 O O . ILE A 1 78 ? -11.901 -0.798 21.359 1.00 91.88 78 ILE A O 1
ATOM 623 N N . ILE A 1 79 ? -9.656 -0.711 21.372 1.00 89.44 79 ILE A N 1
ATOM 624 C CA . ILE A 1 79 ? -9.521 -0.604 22.832 1.00 89.44 79 ILE A CA 1
ATOM 625 C C . ILE A 1 79 ? -10.302 0.607 23.362 1.00 89.44 79 ILE A C 1
ATOM 627 O O . ILE A 1 79 ? -11.055 0.482 24.324 1.00 89.44 79 ILE A O 1
ATOM 631 N N . SER A 1 80 ? -10.164 1.767 22.717 1.00 91.38 80 SER A N 1
ATOM 632 C CA . SER A 1 80 ? -10.885 2.981 23.111 1.00 91.38 80 SER A CA 1
ATOM 633 C C . SER A 1 80 ? -12.404 2.828 22.984 1.00 91.38 80 SER A C 1
ATOM 635 O O . SER A 1 80 ? -13.136 3.225 23.888 1.00 91.38 80 SER A O 1
ATOM 637 N N . ASN A 1 81 ? -12.886 2.231 21.890 1.00 92.88 81 ASN A N 1
ATOM 638 C CA . ASN A 1 81 ? -14.322 2.032 21.677 1.00 92.88 81 ASN A CA 1
ATOM 639 C C . ASN A 1 81 ? -14.909 0.945 22.583 1.00 92.88 81 ASN A C 1
ATOM 641 O O . ASN A 1 81 ? -16.064 1.057 22.979 1.00 92.88 81 ASN A O 1
ATOM 645 N N . GLN A 1 82 ? -14.111 -0.045 22.987 1.00 90.81 82 GLN A N 1
ATOM 646 C CA . GLN A 1 82 ? -14.503 -1.023 24.000 1.00 90.81 82 GLN A CA 1
ATOM 647 C C . GLN A 1 82 ? -14.728 -0.344 25.355 1.00 90.81 82 GLN A C 1
ATOM 649 O O . GLN A 1 82 ? -15.769 -0.542 25.973 1.00 90.81 82 GLN A O 1
ATOM 654 N N . SER A 1 83 ? -13.787 0.496 25.801 1.00 90.75 83 SER A N 1
ATOM 655 C CA . SER A 1 83 ? -13.948 1.251 27.051 1.00 90.75 83 SER A CA 1
ATOM 656 C C . SER A 1 83 ? -15.137 2.216 26.998 1.00 90.75 83 SER A C 1
ATOM 658 O O . SER A 1 83 ? -15.811 2.415 28.006 1.00 90.75 83 SER A O 1
ATOM 660 N N . ALA A 1 84 ? -15.417 2.806 25.831 1.00 90.19 84 ALA A N 1
ATOM 661 C CA . ALA A 1 84 ? -16.592 3.653 25.640 1.00 90.19 84 ALA A CA 1
ATOM 662 C C . ALA A 1 84 ? -17.902 2.856 25.744 1.00 90.19 84 ALA A C 1
ATOM 664 O O . ALA A 1 84 ? -18.814 3.301 26.440 1.00 90.19 84 ALA A O 1
ATOM 665 N N . LEU A 1 85 ? -17.975 1.678 25.111 1.00 91.75 85 LEU A N 1
ATOM 666 C CA . LEU A 1 85 ? -19.121 0.773 25.217 1.00 91.75 85 LEU A CA 1
ATOM 667 C C . LEU A 1 85 ? -19.390 0.401 26.675 1.00 91.75 85 LEU A C 1
ATOM 669 O O . LEU A 1 85 ? -20.497 0.604 27.166 1.00 91.75 85 LEU A O 1
ATOM 673 N N . GLU A 1 86 ? -18.368 -0.038 27.397 1.00 89.38 86 GLU A N 1
ATOM 674 C CA . GLU A 1 86 ? -18.513 -0.432 28.798 1.00 89.38 86 GLU A CA 1
ATOM 675 C C . GLU A 1 86 ? -18.985 0.734 29.685 1.00 89.38 86 GLU A C 1
ATOM 677 O O . GLU A 1 86 ? -19.897 0.583 30.497 1.00 89.38 86 GLU A O 1
ATOM 682 N N . ALA A 1 87 ? -18.453 1.944 29.477 1.00 91.06 87 ALA A N 1
ATOM 683 C CA . ALA A 1 87 ? -18.929 3.133 30.182 1.00 91.06 87 ALA A CA 1
ATOM 684 C C . ALA A 1 87 ? -20.404 3.455 29.865 1.00 91.06 87 ALA A C 1
ATOM 686 O O . ALA A 1 87 ? -21.148 3.875 30.756 1.00 91.06 87 ALA A O 1
ATOM 687 N N . THR A 1 88 ? -20.848 3.255 28.617 1.00 92.75 88 THR A N 1
ATOM 688 C CA . THR A 1 88 ? -22.263 3.427 28.245 1.00 92.75 88 THR A CA 1
ATOM 689 C C . THR A 1 88 ? -23.164 2.340 28.821 1.00 92.75 88 THR A C 1
ATOM 691 O O . THR A 1 88 ? -24.278 2.656 29.232 1.00 92.75 88 THR A O 1
ATOM 694 N N . GLU A 1 89 ? -22.687 1.098 28.930 1.00 92.44 89 GLU A N 1
ATOM 695 C CA . GLU A 1 89 ? -23.410 -0.013 29.559 1.00 92.44 89 GLU A CA 1
ATOM 696 C C . GLU A 1 89 ? -23.613 0.231 31.056 1.00 92.44 89 GLU A C 1
ATOM 698 O O . GLU A 1 89 ? -24.736 0.118 31.548 1.00 92.44 89 GLU A O 1
ATOM 703 N N . ILE A 1 90 ? -22.562 0.652 31.769 1.00 92.19 90 ILE A N 1
ATOM 704 C CA . ILE A 1 90 ? -22.665 1.065 33.177 1.00 92.19 90 ILE A CA 1
ATOM 705 C C . ILE A 1 90 ? -23.639 2.239 33.292 1.00 92.19 90 ILE A C 1
ATOM 707 O O . ILE A 1 90 ? -24.541 2.217 34.127 1.00 92.19 90 ILE A O 1
ATOM 711 N N . GLY A 1 91 ? -23.498 3.240 32.416 1.00 92.50 91 GLY A N 1
ATOM 712 C CA . GLY A 1 91 ? -24.381 4.401 32.350 1.00 92.50 91 GLY A CA 1
ATOM 713 C C . GLY A 1 91 ? -25.855 4.027 32.174 1.00 92.50 91 GLY A C 1
ATOM 714 O O . GLY A 1 91 ? -26.718 4.638 32.805 1.00 92.50 91 GLY A O 1
ATOM 715 N N . TYR A 1 92 ? -26.138 3.010 31.361 1.00 94.06 92 TYR A N 1
ATOM 716 C CA . TYR A 1 92 ? -27.475 2.464 31.146 1.00 94.06 92 TYR A CA 1
ATOM 717 C C . TYR A 1 92 ? -27.997 1.727 32.386 1.00 94.06 92 TYR A C 1
ATOM 719 O O . TYR A 1 92 ? -29.123 1.979 32.810 1.00 94.06 92 TYR A O 1
ATOM 727 N N . GLN A 1 93 ? -27.167 0.897 33.029 1.00 91.56 93 GLN A N 1
ATOM 728 C CA . GLN A 1 93 ? -27.527 0.180 34.262 1.00 91.56 93 GLN A CA 1
ATOM 729 C C . GLN A 1 93 ? -27.874 1.128 35.420 1.00 91.56 93 GLN A C 1
ATOM 731 O O . GLN A 1 93 ? -28.785 0.843 36.194 1.00 91.56 93 GLN A O 1
ATOM 736 N N . VAL A 1 94 ? -27.183 2.269 35.525 1.00 95.00 94 VAL A N 1
ATOM 737 C CA . VAL A 1 94 ? -27.466 3.299 36.544 1.00 95.00 94 VAL A CA 1
ATOM 738 C C . VAL A 1 94 ? -28.527 4.323 36.106 1.00 95.00 94 VAL A C 1
ATOM 740 O O . VAL A 1 94 ? -28.825 5.250 36.856 1.00 95.00 94 VAL A O 1
ATOM 743 N N . GLY A 1 95 ? -29.092 4.192 34.899 1.00 93.44 95 GLY A N 1
ATOM 744 C CA . GLY A 1 95 ? -30.163 5.056 34.381 1.00 93.44 95 GLY A CA 1
ATOM 745 C C . GLY A 1 95 ? -29.726 6.438 33.871 1.00 93.44 95 GLY A C 1
ATOM 746 O O . GLY A 1 95 ? -30.566 7.308 33.660 1.00 93.44 95 GLY A O 1
ATOM 747 N N . THR A 1 96 ? -28.427 6.662 33.664 1.00 92.31 96 THR A N 1
ATOM 748 C CA . THR A 1 96 ? -27.865 7.929 33.138 1.00 92.31 96 THR A CA 1
ATOM 749 C C . THR A 1 96 ? -27.705 7.951 31.614 1.00 92.31 96 THR A C 1
ATOM 751 O O . THR A 1 96 ? -27.457 9.010 31.038 1.00 92.31 96 THR A O 1
ATOM 754 N N . ARG A 1 97 ? -27.842 6.796 30.950 1.00 92.81 97 ARG A N 1
ATOM 755 C CA . ARG A 1 97 ? -27.788 6.622 29.489 1.00 92.81 97 ARG A CA 1
ATOM 756 C C . ARG A 1 97 ? -28.972 5.801 28.993 1.00 92.81 97 ARG A C 1
ATOM 758 O O . ARG A 1 97 ? -29.543 5.017 29.748 1.00 92.81 97 ARG A O 1
ATOM 765 N N . ASN A 1 98 ? -29.333 5.973 27.724 1.00 95.06 98 ASN A N 1
ATOM 766 C CA . ASN A 1 98 ? -30.417 5.224 27.091 1.00 95.06 98 ASN A CA 1
ATOM 767 C C . ASN A 1 98 ? -29.883 3.948 26.410 1.00 95.06 98 ASN A C 1
ATOM 769 O O . ASN A 1 98 ? -28.718 3.884 26.028 1.00 95.06 98 ASN A O 1
ATOM 773 N N . ILE A 1 99 ? -30.742 2.949 26.182 1.00 94.06 99 ILE A N 1
ATOM 774 C CA . ILE A 1 99 ? -30.385 1.720 25.451 1.00 94.06 99 ILE A CA 1
ATOM 775 C C . ILE A 1 99 ? -29.868 2.020 24.036 1.00 94.06 99 ILE A C 1
ATOM 777 O O . ILE A 1 99 ? -28.995 1.324 23.527 1.00 94.06 99 ILE A O 1
ATOM 781 N N . VAL A 1 100 ? -30.359 3.094 23.411 1.00 95.94 100 VAL A N 1
ATOM 782 C CA . VAL A 1 100 ? -29.889 3.542 22.091 1.00 95.94 100 VAL A CA 1
ATOM 783 C C . VAL A 1 100 ? -28.412 3.955 22.127 1.00 95.94 100 VAL A C 1
ATOM 785 O O . VAL A 1 100 ? -27.701 3.692 21.161 1.00 95.94 100 VAL A O 1
ATOM 788 N N . ASP A 1 101 ? -27.927 4.518 23.242 1.00 93.75 101 ASP A N 1
ATOM 789 C CA . ASP A 1 101 ? -26.512 4.885 23.401 1.00 93.75 101 ASP A CA 1
ATOM 790 C C . ASP A 1 101 ? -25.620 3.637 23.442 1.00 93.75 101 ASP A C 1
ATOM 792 O O . ASP A 1 101 ? -24.543 3.624 22.849 1.00 93.75 101 ASP A O 1
ATOM 796 N N . VAL A 1 102 ? -26.087 2.568 24.101 1.00 93.69 102 VAL A N 1
ATOM 797 C CA . VAL A 1 102 ? -25.384 1.276 24.160 1.00 93.69 102 VAL A CA 1
ATOM 798 C C . VAL A 1 102 ? -25.314 0.641 22.772 1.00 93.69 102 VAL A C 1
ATOM 800 O O . VAL A 1 102 ? -24.248 0.203 22.343 1.00 93.69 102 VAL A O 1
ATOM 803 N N . LEU A 1 103 ? -26.429 0.634 22.033 1.00 96.00 103 LEU A N 1
ATOM 804 C CA . LEU A 1 103 ? -26.472 0.088 20.673 1.00 96.00 103 LEU A CA 1
ATOM 805 C C . LEU A 1 103 ? -25.559 0.861 19.711 1.00 96.00 103 LEU A C 1
ATOM 807 O O . LEU A 1 103 ? -24.898 0.250 18.867 1.00 96.00 103 LEU A O 1
ATOM 811 N N . ASP A 1 104 ? -25.485 2.188 19.838 1.00 96.88 104 ASP A N 1
ATOM 812 C CA . ASP A 1 104 ? -24.588 3.003 19.018 1.00 96.88 104 ASP A CA 1
ATOM 813 C C . ASP A 1 104 ? -23.111 2.772 19.371 1.00 96.88 104 ASP A C 1
ATOM 815 O O . ASP A 1 104 ? -22.289 2.554 18.477 1.00 96.88 104 ASP A O 1
ATOM 819 N N . ALA A 1 105 ? -22.776 2.716 20.664 1.00 92.75 105 ALA A N 1
ATOM 820 C CA . ALA A 1 105 ? -21.423 2.403 21.116 1.00 92.75 105 ALA A CA 1
ATOM 821 C C . ALA A 1 105 ? -20.980 1.004 20.654 1.00 92.75 105 ALA A C 1
ATOM 823 O O . ALA A 1 105 ? -19.850 0.818 20.191 1.00 92.75 105 ALA A O 1
ATOM 824 N N . GLN A 1 106 ? -21.892 0.031 20.689 1.00 93.00 106 GLN A N 1
ATOM 825 C CA . GLN A 1 106 ? -21.639 -1.320 20.207 1.00 93.00 106 GLN A CA 1
ATOM 826 C C . GLN A 1 106 ? -21.406 -1.326 18.690 1.00 93.00 106 GLN A C 1
ATOM 828 O O . GLN A 1 106 ? -20.428 -1.907 18.213 1.00 93.00 106 GLN A O 1
ATOM 833 N N . ARG A 1 107 ? -22.235 -0.613 17.917 1.00 94.62 107 ARG A N 1
ATOM 834 C CA . ARG A 1 107 ? -22.035 -0.428 16.470 1.00 94.62 107 ARG A CA 1
ATOM 835 C C . ARG A 1 107 ? -20.664 0.183 16.158 1.00 94.62 107 ARG A C 1
ATOM 837 O O . ARG A 1 107 ? -19.988 -0.280 15.237 1.00 94.62 107 ARG A O 1
ATOM 844 N N . GLN A 1 108 ? -20.236 1.184 16.925 1.00 94.69 108 GLN A N 1
ATOM 845 C CA . GLN A 1 108 ? -18.949 1.859 16.743 1.00 94.69 108 GLN A CA 1
ATOM 846 C C . GLN A 1 108 ? -17.750 0.942 17.042 1.00 94.69 108 GLN A C 1
ATOM 848 O O . GLN A 1 108 ? -16.744 0.969 16.319 1.00 94.69 108 GLN A O 1
ATOM 853 N N . LEU A 1 109 ? -17.862 0.094 18.069 1.00 91.25 109 LEU A N 1
ATOM 854 C CA . LEU A 1 109 ? -16.880 -0.950 18.358 1.00 91.25 109 LEU A CA 1
ATOM 855 C C . LEU A 1 109 ? -16.738 -1.905 17.166 1.00 91.25 109 LEU A C 1
ATOM 857 O O . LEU A 1 109 ? -15.632 -2.079 16.653 1.00 91.25 109 LEU A O 1
ATOM 861 N N . TYR A 1 110 ? -17.847 -2.455 16.664 1.00 91.12 110 TYR A N 1
ATOM 862 C CA . TYR A 1 110 ? -17.823 -3.369 15.518 1.00 91.12 110 TYR A CA 1
ATOM 863 C C . TYR A 1 110 ? -17.279 -2.716 14.241 1.00 91.12 110 TYR A C 1
ATOM 865 O O . TYR A 1 110 ? -16.503 -3.342 13.515 1.00 91.12 110 TYR A O 1
ATOM 873 N N . ALA A 1 111 ? -17.607 -1.446 13.985 1.00 93.75 111 ALA A N 1
ATOM 874 C CA . ALA A 1 111 ? -17.029 -0.693 12.871 1.00 93.75 111 ALA A CA 1
ATOM 875 C C . ALA A 1 111 ? -15.497 -0.602 12.980 1.00 93.75 111 ALA A C 1
ATOM 877 O O . ALA A 1 111 ? -14.788 -0.813 11.998 1.00 93.75 111 ALA A O 1
ATOM 878 N N . SER A 1 112 ? -14.979 -0.379 14.188 1.00 93.38 112 SER A N 1
ATOM 879 C CA . SER A 1 112 ? -13.534 -0.297 14.436 1.00 93.38 112 SER A CA 1
ATOM 880 C C . SER A 1 112 ? -12.826 -1.633 14.249 1.00 93.38 112 SER A C 1
ATOM 882 O O . SER A 1 112 ? -11.702 -1.675 13.750 1.00 93.38 112 SER A O 1
ATOM 884 N N . VAL A 1 113 ? -13.486 -2.731 14.622 1.00 90.81 113 VAL A N 1
ATOM 885 C CA . VAL A 1 113 ? -12.954 -4.081 14.417 1.00 90.81 113 VAL A CA 1
ATOM 886 C C . VAL A 1 113 ? -12.911 -4.436 12.932 1.00 90.81 113 VAL A C 1
ATOM 888 O O . VAL A 1 113 ? -11.907 -4.965 12.454 1.00 90.81 113 VAL A O 1
ATOM 891 N N . ARG A 1 114 ? -13.958 -4.094 12.174 1.00 91.38 114 ARG A N 1
ATOM 892 C CA . ARG A 1 114 ? -13.950 -4.227 10.713 1.00 91.38 114 ARG A CA 1
ATOM 893 C C . ARG A 1 114 ? -12.788 -3.446 10.100 1.00 91.38 114 ARG A C 1
ATOM 895 O O . ARG A 1 114 ? -12.033 -4.004 9.311 1.00 91.38 114 ARG A O 1
ATOM 902 N N . ASP A 1 115 ? -12.621 -2.183 10.485 1.00 93.38 115 ASP A N 1
ATOM 903 C CA . ASP A 1 115 ? -11.571 -1.325 9.933 1.00 93.38 115 ASP A CA 1
ATOM 904 C C . ASP A 1 115 ? -10.164 -1.855 10.266 1.00 93.38 115 ASP A C 1
ATOM 906 O O . ASP A 1 115 ? -9.289 -1.841 9.406 1.00 93.38 115 ASP A O 1
ATOM 910 N N . TYR A 1 116 ? -9.949 -2.400 11.471 1.00 92.19 116 TYR A N 1
ATOM 911 C CA . TYR A 1 116 ? -8.706 -3.095 11.832 1.00 92.19 116 TYR A CA 1
ATOM 912 C C . TYR A 1 116 ? -8.419 -4.300 10.931 1.00 92.19 116 TYR A C 1
ATOM 914 O O . TYR A 1 116 ? -7.287 -4.477 10.479 1.00 92.19 116 TYR A O 1
ATOM 922 N N . ASN A 1 117 ? -9.431 -5.124 10.656 1.00 89.69 117 ASN A N 1
ATOM 923 C CA . ASN A 1 117 ? -9.269 -6.284 9.785 1.00 89.69 117 ASN A CA 1
ATOM 924 C C . ASN A 1 117 ? -8.968 -5.867 8.341 1.00 89.69 117 ASN A C 1
ATOM 926 O O . ASN A 1 117 ? -8.053 -6.429 7.745 1.00 89.69 117 ASN A O 1
ATOM 930 N N . ASN A 1 118 ? -9.638 -4.836 7.819 1.00 92.00 118 ASN A N 1
ATOM 931 C CA . ASN A 1 118 ? -9.334 -4.274 6.499 1.00 92.00 118 ASN A CA 1
ATOM 932 C C . ASN A 1 118 ? -7.869 -3.826 6.404 1.00 92.00 118 ASN A C 1
ATOM 934 O O . ASN A 1 118 ? -7.151 -4.296 5.528 1.00 92.00 118 ASN A O 1
ATOM 938 N N . THR A 1 119 ? -7.382 -3.040 7.372 1.00 93.38 119 THR A N 1
ATOM 939 C CA . THR A 1 119 ? -5.983 -2.579 7.386 1.00 93.38 119 THR A CA 1
ATOM 940 C C . THR A 1 119 ? -4.976 -3.737 7.449 1.00 93.38 119 THR A C 1
ATOM 942 O O . THR A 1 119 ? -3.888 -3.649 6.885 1.00 93.38 119 THR A O 1
ATOM 945 N N . ARG A 1 120 ? -5.315 -4.864 8.092 1.00 90.38 120 ARG A N 1
ATOM 946 C CA . ARG A 1 120 ? -4.458 -6.064 8.061 1.00 90.38 120 ARG A CA 1
ATOM 947 C C . ARG A 1 120 ? -4.378 -6.689 6.670 1.00 90.38 120 ARG A C 1
ATOM 949 O O . ARG A 1 120 ? -3.306 -7.157 6.292 1.00 90.38 120 ARG A O 1
ATOM 956 N N . TYR A 1 121 ? -5.487 -6.726 5.934 1.00 89.81 121 TYR A N 1
ATOM 957 C CA . TYR A 1 121 ? -5.487 -7.201 4.550 1.00 89.81 121 TYR A CA 1
ATOM 958 C C . TYR A 1 121 ? -4.717 -6.250 3.635 1.00 89.81 121 TYR A C 1
ATOM 960 O O . TYR A 1 121 ? -3.936 -6.724 2.812 1.00 89.81 121 TYR A O 1
ATOM 968 N N . ASP A 1 122 ? -4.876 -4.941 3.831 1.00 92.38 122 ASP A N 1
ATOM 969 C CA . ASP A 1 122 ? -4.139 -3.918 3.086 1.00 92.38 122 ASP A CA 1
ATOM 970 C C . ASP A 1 122 ? -2.624 -4.092 3.278 1.00 92.38 122 ASP A C 1
ATOM 972 O O . ASP A 1 122 ? -1.905 -4.241 2.292 1.00 92.38 122 ASP A O 1
ATOM 976 N N . TYR A 1 123 ? -2.157 -4.256 4.526 1.00 93.19 123 TYR A N 1
ATOM 977 C CA . TYR A 1 123 ? -0.751 -4.558 4.839 1.00 93.19 123 TYR A CA 1
ATOM 978 C C . TYR A 1 123 ? -0.223 -5.798 4.097 1.00 93.19 123 TYR A C 1
ATOM 980 O O . TYR A 1 123 ? 0.887 -5.794 3.559 1.00 93.19 123 TYR A O 1
ATOM 988 N N . ILE A 1 124 ? -1.002 -6.887 4.069 1.00 91.31 124 ILE A N 1
ATOM 989 C CA . ILE A 1 124 ? -0.613 -8.123 3.373 1.00 91.31 124 ILE A CA 1
ATOM 990 C C . ILE A 1 124 ? -0.491 -7.865 1.869 1.00 91.31 124 ILE A C 1
ATOM 992 O O . ILE A 1 124 ? 0.490 -8.275 1.244 1.00 91.31 124 ILE A O 1
ATOM 996 N N . LEU A 1 125 ? -1.477 -7.187 1.283 1.00 92.50 125 LEU A N 1
ATOM 997 C CA . LEU A 1 125 ? -1.509 -6.903 -0.144 1.00 92.50 125 LEU A CA 1
ATOM 998 C C . LEU A 1 125 ? -0.367 -5.971 -0.560 1.00 92.50 125 LEU A C 1
ATOM 1000 O O . LEU A 1 125 ? 0.294 -6.226 -1.568 1.00 92.50 125 LEU A O 1
ATOM 1004 N N . ASP A 1 126 ? -0.093 -4.936 0.228 1.00 93.81 126 ASP A N 1
ATOM 1005 C CA . ASP A 1 126 ? 0.979 -3.982 -0.041 1.00 93.81 126 ASP A CA 1
ATOM 1006 C C . ASP A 1 126 ? 2.364 -4.609 0.160 1.00 93.81 126 ASP A C 1
ATOM 1008 O O . ASP A 1 126 ? 3.281 -4.337 -0.622 1.00 93.81 126 ASP A O 1
ATOM 1012 N N . ASN A 1 127 ? 2.506 -5.566 1.084 1.00 92.81 127 ASN A N 1
ATOM 1013 C CA . ASN A 1 127 ? 3.712 -6.388 1.183 1.00 92.81 127 ASN A CA 1
ATOM 1014 C C . ASN A 1 127 ? 3.940 -7.235 -0.084 1.00 92.81 127 ASN A C 1
ATOM 1016 O O . ASN A 1 127 ? 5.052 -7.268 -0.619 1.00 92.81 127 ASN A O 1
ATOM 1020 N N . LEU A 1 128 ? 2.892 -7.881 -0.608 1.00 93.12 128 LEU A N 1
ATOM 1021 C CA . LEU A 1 128 ? 2.981 -8.661 -1.848 1.00 93.12 128 LEU A CA 1
ATOM 1022 C C . LEU A 1 128 ? 3.282 -7.777 -3.064 1.00 93.12 128 LEU A C 1
ATOM 1024 O O . LEU A 1 128 ? 4.118 -8.139 -3.894 1.00 93.12 128 LEU A O 1
ATOM 1028 N N . ARG A 1 129 ? 2.662 -6.595 -3.155 1.00 93.62 129 ARG A N 1
ATOM 1029 C CA . ARG A 1 129 ? 2.951 -5.601 -4.201 1.00 93.62 129 ARG A CA 1
ATOM 1030 C C . ARG A 1 129 ? 4.395 -5.115 -4.132 1.00 93.62 129 ARG A C 1
ATOM 1032 O O . ARG A 1 129 ? 5.032 -4.968 -5.174 1.00 93.62 129 ARG A O 1
ATOM 1039 N N . LEU A 1 130 ? 4.942 -4.916 -2.931 1.00 94.75 130 LEU A N 1
ATOM 1040 C CA . LEU A 1 130 ? 6.352 -4.569 -2.749 1.00 94.75 130 LEU A CA 1
ATOM 1041 C C . LEU A 1 130 ? 7.274 -5.684 -3.261 1.00 94.75 130 LEU A C 1
ATOM 1043 O O . LEU A 1 130 ? 8.206 -5.398 -4.012 1.00 94.75 130 LEU A O 1
ATOM 1047 N N . LYS A 1 131 ? 6.994 -6.950 -2.925 1.00 93.19 131 LYS A N 1
ATOM 1048 C CA . LYS A 1 131 ? 7.745 -8.105 -3.455 1.00 93.19 131 LYS A CA 1
ATOM 1049 C C . LYS A 1 131 ? 7.639 -8.213 -4.978 1.00 93.19 131 LYS A C 1
ATOM 1051 O O . LYS A 1 131 ? 8.630 -8.505 -5.646 1.00 93.19 131 LYS A O 1
ATOM 1056 N N . GLN A 1 132 ? 6.465 -7.923 -5.543 1.00 93.44 132 GLN A N 1
ATOM 1057 C CA . GLN A 1 132 ? 6.258 -7.879 -6.992 1.00 93.44 132 GLN A CA 1
ATOM 1058 C C . GLN A 1 132 ? 7.120 -6.791 -7.644 1.00 93.44 132 GLN A C 1
ATOM 1060 O O . GLN A 1 132 ? 7.819 -7.065 -8.617 1.00 93.44 132 GLN A O 1
ATOM 1065 N N . ALA A 1 133 ? 7.110 -5.572 -7.097 1.00 92.38 133 ALA A N 1
ATOM 1066 C CA . ALA A 1 133 ? 7.907 -4.453 -7.601 1.00 92.38 133 ALA A CA 1
ATOM 1067 C C . ALA A 1 133 ? 9.421 -4.673 -7.423 1.00 92.38 133 ALA A C 1
ATOM 1069 O O . ALA A 1 133 ? 10.215 -4.193 -8.231 1.00 92.38 133 ALA A O 1
ATOM 1070 N N . ALA A 1 134 ? 9.825 -5.426 -6.396 1.00 91.06 134 ALA A N 1
ATOM 1071 C CA . ALA A 1 134 ? 11.204 -5.862 -6.185 1.00 91.06 134 ALA A CA 1
ATOM 1072 C C . ALA A 1 134 ? 11.630 -7.021 -7.109 1.00 91.06 134 ALA A C 1
ATOM 1074 O O . ALA A 1 134 ? 12.816 -7.336 -7.175 1.00 91.06 134 ALA A O 1
ATOM 1075 N N . GLY A 1 135 ? 10.688 -7.658 -7.816 1.00 91.44 135 GLY A N 1
ATOM 1076 C CA . GLY A 1 135 ? 10.949 -8.822 -8.665 1.00 91.44 135 GLY A CA 1
ATOM 1077 C C . GLY A 1 135 ? 11.257 -10.107 -7.890 1.00 91.44 135 GLY A C 1
ATOM 1078 O O . GLY A 1 135 ? 11.762 -11.060 -8.475 1.00 91.44 135 GLY A O 1
ATOM 1079 N N . THR A 1 136 ? 10.975 -10.142 -6.585 1.00 91.75 136 THR A N 1
ATOM 1080 C CA . THR A 1 136 ? 11.244 -11.288 -5.700 1.00 91.75 136 THR A CA 1
ATOM 1081 C C . THR A 1 136 ? 9.994 -12.095 -5.363 1.00 91.75 136 THR A C 1
ATOM 1083 O O . THR A 1 136 ? 10.094 -13.084 -4.644 1.00 91.75 136 THR A O 1
ATOM 1086 N N . LEU A 1 137 ? 8.825 -11.691 -5.876 1.00 91.81 137 LEU A N 1
ATOM 1087 C CA . LEU A 1 137 ? 7.573 -12.405 -5.653 1.00 91.81 137 LEU A CA 1
ATOM 1088 C C . LEU A 1 137 ? 7.639 -13.812 -6.255 1.00 91.81 137 LEU A C 1
ATOM 1090 O O . LEU A 1 137 ? 7.815 -13.988 -7.461 1.00 91.81 137 LEU A O 1
ATOM 1094 N N . SER A 1 138 ? 7.444 -14.805 -5.400 1.00 91.62 138 SER A N 1
ATOM 1095 C CA . SER A 1 138 ? 7.498 -16.220 -5.734 1.00 91.62 138 SER A CA 1
ATOM 1096 C C . SER A 1 138 ? 6.204 -16.935 -5.327 1.00 91.62 138 SER A C 1
ATOM 1098 O O . SER A 1 138 ? 5.498 -16.481 -4.423 1.00 91.62 138 SER A O 1
ATOM 1100 N N . PRO A 1 139 ? 5.889 -18.100 -5.923 1.00 88.94 139 PRO A N 1
ATOM 1101 C CA . PRO A 1 139 ? 4.796 -18.944 -5.437 1.00 88.94 139 PRO A CA 1
ATOM 1102 C C . PRO A 1 139 ? 4.958 -19.358 -3.964 1.00 88.94 139 PRO A C 1
ATOM 1104 O O . PRO A 1 139 ? 3.960 -19.590 -3.284 1.00 88.94 139 PRO A O 1
ATOM 1107 N N . GLY A 1 140 ? 6.199 -19.416 -3.461 1.00 88.19 140 GLY A N 1
ATOM 1108 C CA . GLY A 1 140 ? 6.492 -19.681 -2.052 1.00 88.19 140 GLY A CA 1
ATOM 1109 C C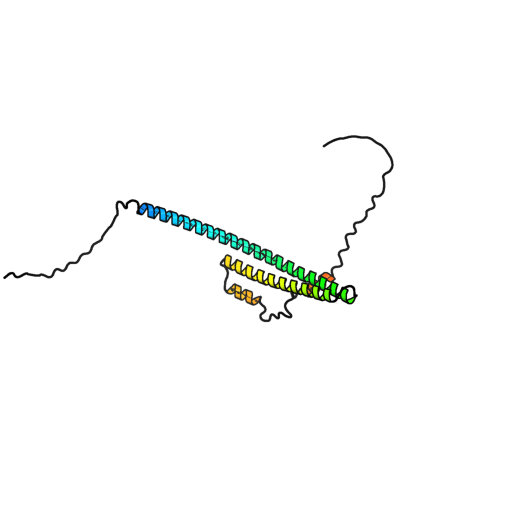 . GLY A 1 140 ? 5.919 -18.613 -1.119 1.00 88.19 140 GLY A C 1
ATOM 1110 O O . GLY A 1 140 ? 5.368 -18.954 -0.080 1.00 88.19 140 GLY A O 1
ATOM 1111 N N . ASP A 1 141 ? 5.912 -17.340 -1.527 1.00 88.06 141 ASP A N 1
ATOM 1112 C CA . ASP A 1 141 ? 5.327 -16.257 -0.723 1.00 88.06 141 ASP A CA 1
ATOM 1113 C C . ASP A 1 141 ? 3.815 -16.433 -0.510 1.00 88.06 141 ASP A C 1
ATOM 1115 O O . ASP A 1 141 ? 3.279 -16.072 0.539 1.00 88.06 141 ASP A O 1
ATOM 1119 N N . LEU A 1 142 ? 3.117 -17.019 -1.489 1.00 86.31 142 LEU A N 1
ATOM 1120 C CA . LEU A 1 142 ? 1.690 -17.331 -1.377 1.00 86.31 142 LEU A CA 1
ATOM 1121 C C . LEU A 1 142 ? 1.443 -18.534 -0.459 1.00 86.31 142 LEU A C 1
ATOM 1123 O O . LEU A 1 142 ? 0.464 -18.551 0.288 1.00 86.31 142 LEU A O 1
ATOM 1127 N N . GLN A 1 143 ? 2.339 -19.523 -0.476 1.00 87.75 143 GLN A N 1
ATOM 1128 C CA . GLN A 1 143 ? 2.290 -20.647 0.461 1.00 87.75 143 GLN A CA 1
ATOM 1129 C C . GLN A 1 143 ? 2.564 -20.174 1.891 1.00 87.75 143 GLN A C 1
ATOM 1131 O O . GLN A 1 143 ? 1.865 -20.575 2.820 1.00 87.75 143 GLN A O 1
ATOM 1136 N N . ASP A 1 144 ? 3.517 -19.268 2.079 1.00 86.12 144 ASP A N 1
ATOM 1137 C CA . ASP A 1 144 ? 3.799 -18.654 3.374 1.00 86.12 144 ASP A CA 1
ATOM 1138 C C . ASP A 1 144 ? 2.590 -17.883 3.890 1.00 86.12 144 ASP A C 1
ATOM 1140 O O . ASP A 1 144 ? 2.192 -18.063 5.041 1.00 86.12 144 ASP A O 1
ATOM 1144 N N . LEU A 1 145 ? 1.939 -17.105 3.023 1.00 84.69 145 LEU A N 1
ATOM 1145 C CA . LEU A 1 145 ? 0.699 -16.419 3.362 1.00 84.69 145 LEU A CA 1
ATOM 1146 C C . LEU A 1 145 ? -0.409 -17.402 3.766 1.00 84.69 145 LEU A C 1
ATOM 1148 O O . LEU A 1 145 ? -1.114 -17.150 4.743 1.00 84.69 145 LEU A O 1
ATOM 1152 N N . SER A 1 146 ? -0.535 -18.540 3.076 1.00 83.06 146 SER A N 1
ATOM 1153 C CA . SER A 1 146 ? -1.526 -19.565 3.431 1.00 83.06 146 SER A CA 1
ATOM 1154 C C . SER A 1 146 ? -1.346 -20.102 4.854 1.00 83.06 146 SER A C 1
ATOM 1156 O O . SER A 1 146 ? -2.335 -20.403 5.511 1.00 83.06 146 SER A O 1
ATOM 1158 N N . ARG A 1 147 ? -0.110 -20.130 5.380 1.00 81.06 147 ARG A N 1
ATOM 1159 C CA . ARG A 1 147 ? 0.172 -20.524 6.772 1.00 81.06 147 ARG A CA 1
ATOM 1160 C C . ARG A 1 147 ? -0.304 -19.495 7.799 1.00 81.06 147 ARG A C 1
ATOM 1162 O O . ARG A 1 147 ? -0.576 -19.859 8.939 1.00 81.06 147 ARG A O 1
ATOM 1169 N N . TYR A 1 148 ? -0.401 -18.224 7.412 1.00 76.62 148 TYR A N 1
ATOM 1170 C CA . TYR A 1 148 ? -0.941 -17.154 8.258 1.00 76.62 148 TYR A CA 1
ATOM 1171 C C . TYR A 1 148 ? -2.469 -17.038 8.180 1.00 76.62 148 TYR A C 1
ATOM 1173 O O . TYR A 1 148 ? -3.083 -16.422 9.054 1.00 76.62 148 TYR A O 1
ATOM 1181 N N . LEU A 1 149 ? -3.088 -17.616 7.150 1.00 79.75 149 LEU A N 1
ATOM 1182 C CA . LEU A 1 149 ? -4.535 -17.658 6.977 1.00 79.75 149 LEU A CA 1
ATOM 1183 C C . LEU A 1 149 ? -5.108 -18.852 7.751 1.00 79.75 149 LEU A C 1
ATOM 1185 O O . LEU A 1 149 ? -4.765 -20.004 7.498 1.00 79.75 149 LEU A O 1
ATOM 1189 N N . LYS A 1 150 ? -6.012 -18.582 8.694 1.00 74.81 150 LYS A N 1
ATOM 1190 C CA . LYS A 1 150 ? -6.795 -19.633 9.351 1.00 74.81 150 LYS A CA 1
ATOM 1191 C C . LYS A 1 150 ? -7.824 -20.180 8.366 1.00 74.81 150 LYS A C 1
ATOM 1193 O O . LYS A 1 150 ? -8.740 -19.457 7.978 1.00 74.81 150 LYS A O 1
ATOM 1198 N N . ALA A 1 151 ? -7.673 -21.442 7.967 1.00 73.94 151 ALA A N 1
ATOM 1199 C CA . ALA A 1 151 ? -8.624 -22.118 7.080 1.00 73.94 151 ALA A CA 1
ATOM 1200 C C . ALA A 1 151 ? -10.020 -22.272 7.717 1.00 73.94 151 ALA A C 1
ATOM 1202 O O . ALA A 1 151 ? -11.012 -22.403 7.009 1.00 73.94 151 ALA A O 1
ATOM 1203 N N . ASP A 1 152 ? -10.087 -22.228 9.046 1.00 79.06 152 ASP A N 1
ATOM 1204 C CA . ASP A 1 152 ? -11.275 -22.373 9.883 1.00 79.06 152 ASP A CA 1
ATOM 1205 C C . ASP A 1 152 ? -11.806 -21.034 10.430 1.00 79.06 152 ASP A C 1
ATOM 1207 O O . ASP A 1 152 ? -12.527 -21.026 11.426 1.00 79.06 152 ASP A O 1
ATOM 1211 N N . TYR A 1 153 ? -11.470 -19.903 9.796 1.00 76.75 153 TYR A N 1
ATOM 1212 C CA . TYR A 1 153 ? -11.909 -18.579 10.247 1.00 76.75 153 TYR A CA 1
ATOM 1213 C C . TYR A 1 153 ? -13.436 -18.488 10.366 1.00 76.75 153 TYR A C 1
ATOM 1215 O O . TYR A 1 153 ? -14.156 -18.565 9.365 1.00 76.75 153 TYR A O 1
ATOM 1223 N N . ASN A 1 154 ? -13.925 -18.265 11.587 1.00 80.31 154 ASN A N 1
ATOM 1224 C CA . ASN A 1 154 ? -15.335 -18.024 11.845 1.00 80.31 154 ASN A CA 1
ATOM 1225 C C . ASN A 1 154 ? -15.589 -16.513 12.018 1.00 80.31 154 ASN A C 1
ATOM 1227 O O . ASN A 1 154 ? -15.168 -15.945 13.031 1.00 80.31 154 ASN A O 1
ATOM 1231 N N . PRO A 1 155 ? -16.313 -15.850 11.094 1.00 70.31 155 PRO A N 1
ATOM 1232 C CA . PRO A 1 155 ? -16.553 -14.408 11.167 1.00 70.31 155 PRO A CA 1
ATOM 1233 C C . PRO A 1 155 ? -17.345 -13.984 12.411 1.00 70.31 155 PRO A C 1
ATOM 1235 O O . PRO A 1 155 ? -17.195 -12.852 12.865 1.00 70.31 155 PRO A O 1
ATOM 1238 N N . ASP A 1 156 ? -18.129 -14.887 13.001 1.00 75.12 156 ASP A N 1
ATOM 1239 C CA . ASP A 1 156 ? -18.966 -14.590 14.164 1.00 75.12 156 ASP A CA 1
ATOM 1240 C C . ASP A 1 156 ? -18.185 -14.642 15.485 1.00 75.12 156 ASP A C 1
ATOM 1242 O O . ASP A 1 156 ? -18.643 -14.112 16.497 1.00 75.12 156 ASP A O 1
ATOM 1246 N N . LYS A 1 157 ? -17.010 -15.291 15.509 1.00 72.88 157 LYS A N 1
ATOM 1247 C CA . LYS A 1 157 ? -16.226 -15.526 16.739 1.00 72.88 157 LYS A CA 1
ATOM 1248 C C . LYS A 1 157 ? -14.809 -14.966 16.686 1.00 72.88 157 LYS A C 1
ATOM 1250 O O . LYS A 1 157 ? -14.316 -14.464 17.690 1.00 72.88 157 LYS A O 1
ATOM 1255 N N . ASP A 1 158 ? -14.171 -15.014 15.521 1.00 75.25 158 ASP A N 1
ATOM 1256 C CA . ASP A 1 158 ? -12.741 -14.735 15.355 1.00 75.25 158 ASP A CA 1
ATOM 1257 C C . ASP A 1 158 ? -12.457 -13.309 14.855 1.00 75.25 158 ASP A C 1
ATOM 1259 O O . ASP A 1 158 ? -11.340 -12.993 14.438 1.00 75.25 158 ASP A O 1
ATOM 1263 N N . PHE A 1 159 ? -13.461 -12.429 14.861 1.00 71.88 159 PHE A N 1
ATOM 1264 C CA . PHE A 1 159 ? -13.323 -11.054 14.374 1.00 71.88 159 PHE A CA 1
ATOM 1265 C C . PHE A 1 159 ? -12.492 -10.162 15.314 1.00 71.88 159 PHE A C 1
ATOM 1267 O O . PHE A 1 159 ? -11.871 -9.206 14.841 1.00 71.88 159 PHE A O 1
ATOM 1274 N N . LEU A 1 160 ? -12.439 -10.476 16.616 1.00 71.44 160 LEU A N 1
ATOM 1275 C CA . LEU A 1 160 ? -11.673 -9.734 17.623 1.00 71.44 160 LEU A CA 1
ATOM 1276 C C . LEU A 1 160 ? -10.222 -10.239 17.732 1.00 71.44 160 LEU A C 1
ATOM 1278 O O . LEU A 1 160 ? -10.001 -11.448 17.818 1.00 71.44 160 LEU A O 1
ATOM 1282 N N . PRO A 1 161 ? -9.219 -9.343 17.809 1.00 70.12 161 PRO A N 1
ATOM 1283 C CA . PRO A 1 161 ? -7.865 -9.745 18.163 1.00 70.12 161 PRO A CA 1
ATOM 1284 C C . PRO A 1 161 ? -7.826 -10.485 19.516 1.00 70.12 161 PRO A C 1
ATOM 1286 O O . PRO A 1 161 ? -8.422 -10.017 20.491 1.00 70.12 161 PRO A O 1
ATOM 1289 N N . PRO A 1 162 ? -7.107 -11.620 19.610 1.00 68.00 162 PRO A N 1
ATOM 1290 C CA . PRO A 1 162 ? -7.145 -12.503 20.781 1.00 68.00 162 PRO A CA 1
ATOM 1291 C C . PRO A 1 162 ? -6.566 -11.861 22.049 1.00 68.00 162 PRO A C 1
ATOM 1293 O O . PRO A 1 162 ? -6.852 -12.295 23.159 1.00 68.00 162 PRO A O 1
ATOM 1296 N N . ASP A 1 163 ? -5.757 -10.816 21.895 1.00 71.00 163 ASP A N 1
ATOM 1297 C CA . ASP A 1 163 ? -5.106 -10.095 22.982 1.00 71.00 163 ASP A CA 1
ATOM 1298 C C . ASP A 1 163 ? -5.898 -8.876 23.481 1.00 71.00 163 ASP A C 1
ATOM 1300 O O . ASP A 1 163 ? -5.492 -8.241 24.458 1.00 71.00 163 ASP A O 1
ATOM 1304 N N . LEU A 1 164 ? -7.044 -8.558 22.866 1.00 65.69 164 LEU A N 1
ATOM 1305 C CA . LEU A 1 164 ? -7.898 -7.453 23.307 1.00 65.69 164 LEU A CA 1
ATOM 1306 C C . LEU A 1 164 ? -8.440 -7.657 24.714 1.00 65.69 164 LEU A C 1
ATOM 1308 O O . LEU A 1 164 ? -8.457 -6.698 25.475 1.00 65.69 164 LEU A O 1
ATOM 1312 N N . ALA A 1 165 ? -8.852 -8.877 25.069 1.00 65.75 165 ALA A N 1
ATOM 1313 C CA . ALA A 1 165 ? -9.399 -9.163 26.396 1.00 65.75 165 ALA A CA 1
ATOM 1314 C C . ALA A 1 165 ? -8.384 -8.804 27.496 1.00 65.75 165 ALA A C 1
ATOM 1316 O O . ALA A 1 165 ? -8.697 -8.085 28.444 1.00 65.75 165 ALA A O 1
ATOM 1317 N N . THR A 1 166 ? -7.124 -9.199 27.298 1.00 67.19 166 THR A N 1
ATOM 1318 C CA . THR A 1 166 ? -6.016 -8.864 28.200 1.00 67.19 166 THR A CA 1
ATOM 1319 C C . THR A 1 166 ? -5.651 -7.376 28.151 1.00 67.19 166 THR A C 1
ATOM 1321 O O . THR A 1 166 ? -5.325 -6.785 29.180 1.00 67.19 166 THR A O 1
ATOM 1324 N N . ALA A 1 167 ? -5.681 -6.744 26.973 1.00 65.44 167 ALA A N 1
ATOM 1325 C CA 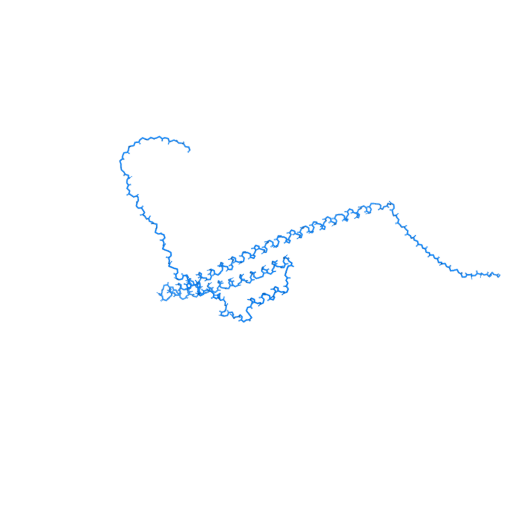. ALA A 1 167 ? -5.369 -5.321 26.819 1.00 65.44 167 ALA A CA 1
ATOM 1326 C C . ALA A 1 167 ? -6.437 -4.410 27.448 1.00 65.44 167 ALA A C 1
ATOM 1328 O O . ALA A 1 167 ? -6.091 -3.397 28.057 1.00 65.44 167 ALA A O 1
ATOM 1329 N N . ALA A 1 168 ? -7.713 -4.785 27.338 1.00 63.22 168 ALA A N 1
ATOM 1330 C CA . ALA A 1 168 ? -8.825 -4.121 28.003 1.00 63.22 168 ALA A CA 1
ATOM 1331 C C . ALA A 1 168 ? -8.640 -4.196 29.523 1.00 63.22 168 ALA A C 1
ATOM 1333 O O . ALA A 1 168 ? -8.557 -3.154 30.166 1.00 63.22 168 ALA A O 1
ATOM 1334 N N . GLN A 1 169 ? -8.425 -5.397 30.076 1.00 62.91 169 GLN A N 1
ATOM 1335 C CA . GLN A 1 169 ? -8.162 -5.601 31.510 1.00 62.91 169 GLN A CA 1
ATOM 1336 C C . GLN A 1 169 ? -6.980 -4.777 32.035 1.00 62.91 169 GLN A C 1
ATOM 1338 O O . GLN A 1 169 ? -7.101 -4.107 33.058 1.00 62.91 169 GLN A O 1
ATOM 1343 N N . LYS A 1 170 ? -5.859 -4.720 31.307 1.00 63.72 170 LYS A N 1
ATOM 1344 C CA . LYS A 1 170 ? -4.710 -3.887 31.705 1.00 63.72 170 LYS A CA 1
ATOM 1345 C C . LYS A 1 170 ? -5.024 -2.394 31.766 1.00 63.72 170 LYS A C 1
ATOM 1347 O O . LYS A 1 170 ?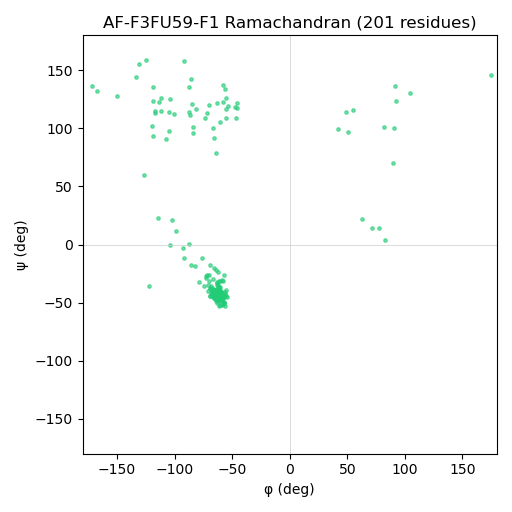 -4.411 -1.682 32.556 1.00 63.72 170 LYS A O 1
ATOM 1352 N N . ASN A 1 171 ? -5.934 -1.888 30.935 1.00 63.22 171 ASN A N 1
ATOM 1353 C CA . ASN A 1 171 ? -6.336 -0.484 31.016 1.00 63.22 171 ASN A CA 1
ATOM 1354 C C . ASN A 1 171 ? -7.211 -0.194 32.239 1.00 63.22 171 ASN A C 1
ATOM 1356 O O . ASN A 1 171 ? -7.135 0.920 32.749 1.00 63.22 171 ASN A O 1
ATOM 1360 N N . PHE A 1 172 ? -7.953 -1.182 32.746 1.00 56.16 172 PHE A N 1
ATOM 1361 C CA . PHE A 1 172 ? -8.680 -1.079 34.016 1.00 56.16 172 PHE A CA 1
ATOM 1362 C C . PHE A 1 172 ? -7.753 -1.075 35.228 1.00 56.16 172 PHE A C 1
ATOM 1364 O O . PHE A 1 172 ? -7.961 -0.307 36.164 1.00 56.16 172 PHE A O 1
ATOM 1371 N N . GLU A 1 173 ? -6.702 -1.896 35.205 1.00 59.38 173 GLU A N 1
ATOM 1372 C CA . GLU A 1 173 ? -5.726 -1.965 36.300 1.00 59.38 173 GLU A CA 1
ATOM 1373 C C . GLU A 1 173 ? -4.853 -0.710 36.409 1.00 59.38 173 GLU A C 1
ATOM 1375 O O . GLU A 1 173 ? -4.225 -0.483 37.444 1.00 59.38 173 GLU A O 1
ATOM 1380 N N . ARG A 1 174 ? -4.793 0.125 35.362 1.00 55.09 174 ARG A N 1
ATOM 1381 C CA . ARG A 1 174 ? -4.070 1.398 35.416 1.00 55.09 174 ARG A CA 1
ATOM 1382 C C . ARG A 1 174 ? -4.874 2.378 36.272 1.00 55.09 174 ARG A C 1
ATOM 1384 O O . ARG A 1 174 ? -5.893 2.880 35.795 1.00 55.09 174 ARG A O 1
ATOM 1391 N N . PRO A 1 175 ? -4.414 2.726 37.491 1.00 46.81 175 PRO A N 1
ATOM 1392 C CA . PRO A 1 175 ? -5.085 3.755 38.265 1.00 46.81 175 PRO A CA 1
ATOM 1393 C C . PRO A 1 175 ? -5.094 5.043 37.443 1.00 46.81 175 PRO A C 1
ATOM 1395 O O . PRO A 1 175 ? -4.090 5.385 36.802 1.00 46.81 175 PRO A O 1
ATOM 1398 N N . ALA A 1 176 ? -6.231 5.743 37.447 1.00 49.56 176 ALA A N 1
ATOM 1399 C CA . ALA A 1 176 ? -6.358 7.054 36.832 1.00 49.56 176 ALA A CA 1
ATOM 1400 C C . ALA A 1 176 ? -5.147 7.894 37.250 1.00 49.56 176 ALA A C 1
ATOM 1402 O O . ALA A 1 176 ? -4.913 8.105 38.443 1.00 49.56 176 ALA A O 1
ATOM 1403 N N . LYS A 1 177 ? -4.327 8.310 36.272 1.00 43.75 177 LYS A N 1
ATOM 1404 C CA . LYS A 1 177 ? -3.158 9.149 36.545 1.00 43.75 177 LYS A CA 1
ATOM 1405 C C . LYS A 1 177 ? -3.688 10.346 37.331 1.00 43.75 177 LYS A C 1
ATOM 1407 O O . LYS A 1 177 ? -4.559 11.031 36.787 1.00 43.75 177 LYS A O 1
ATOM 1412 N N . PRO A 1 178 ? -3.240 10.581 38.580 1.00 41.31 178 PRO A N 1
ATOM 1413 C CA . PRO A 1 178 ? -3.783 11.674 39.363 1.00 41.31 178 PRO A CA 1
ATOM 1414 C C . PRO A 1 178 ? -3.614 12.931 38.523 1.00 41.31 178 PRO A C 1
ATOM 1416 O O . PRO A 1 178 ? -2.522 13.185 37.995 1.00 41.31 178 PRO A O 1
ATOM 1419 N N . ALA A 1 179 ? -4.721 13.653 38.321 1.00 47.06 179 ALA A N 1
ATOM 1420 C CA . ALA A 1 179 ? -4.688 14.960 37.691 1.00 47.06 179 ALA A CA 1
ATOM 1421 C C . ALA A 1 179 ? -3.540 15.712 38.358 1.00 47.06 179 ALA A C 1
ATOM 1423 O O . ALA A 1 179 ? -3.501 15.778 39.589 1.00 47.06 179 ALA A O 1
ATOM 1424 N N . ARG A 1 180 ? -2.551 16.158 37.568 1.00 51.62 180 ARG A N 1
ATOM 1425 C CA . ARG A 1 180 ? -1.431 16.953 38.084 1.00 51.62 180 ARG A CA 1
ATOM 1426 C C . ARG A 1 180 ? -2.059 18.026 38.962 1.00 51.62 180 ARG A C 1
ATOM 1428 O O . ARG A 1 180 ? -2.726 18.910 38.430 1.00 51.62 180 ARG A O 1
ATOM 1435 N N . GLN A 1 181 ? -1.894 17.914 40.280 1.00 44.59 181 GLN A N 1
ATOM 1436 C CA . GLN A 1 181 ? -2.257 18.987 41.183 1.00 44.59 181 GLN A CA 1
ATOM 1437 C C . GLN A 1 181 ? -1.385 20.150 40.745 1.00 44.59 181 GLN A C 1
ATOM 1439 O O . GLN A 1 181 ? -0.166 20.137 40.921 1.00 44.59 181 GLN A O 1
ATOM 1444 N N . VAL A 1 182 ? -2.004 21.115 40.072 1.00 50.66 182 VAL A N 1
ATOM 1445 C CA . VAL A 1 182 ? -1.413 22.427 39.886 1.00 50.66 182 VAL A CA 1
ATOM 1446 C C . VAL A 1 182 ? -1.371 22.977 41.300 1.00 50.66 182 VAL A C 1
ATOM 1448 O O . VAL A 1 182 ? -2.379 23.452 41.815 1.00 50.66 182 VAL A O 1
ATOM 1451 N N . ALA A 1 183 ? -0.253 22.750 41.988 1.00 43.25 183 ALA A N 1
ATOM 1452 C CA . ALA A 1 183 ? -0.032 23.291 43.308 1.00 43.25 183 ALA A CA 1
ATOM 1453 C C . ALA A 1 183 ? -0.211 24.802 43.177 1.00 43.25 183 ALA A C 1
ATOM 1455 O O . ALA A 1 183 ? 0.603 25.485 42.554 1.00 43.25 183 ALA A O 1
ATOM 1456 N N . ALA A 1 184 ? -1.311 25.306 43.728 1.00 48.00 184 ALA A N 1
ATOM 1457 C CA . ALA A 1 184 ? -1.468 26.703 44.055 1.00 48.00 184 ALA A CA 1
ATOM 1458 C C . ALA A 1 184 ? -0.421 27.013 45.133 1.00 48.00 184 ALA A C 1
ATOM 1460 O O . ALA A 1 184 ? -0.709 27.026 46.325 1.00 48.00 184 ALA A O 1
ATOM 1461 N N . SER A 1 185 ? 0.836 27.189 44.720 1.00 52.44 185 SER A N 1
ATOM 1462 C CA . SER A 1 185 ? 1.848 27.804 45.559 1.00 52.44 185 SER A CA 1
ATOM 1463 C C . SER A 1 185 ? 1.411 29.251 45.734 1.00 52.44 185 SER A C 1
ATOM 1465 O O . SER A 1 185 ? 1.556 30.068 44.818 1.00 52.44 185 SER A O 1
ATOM 1467 N N . GLY A 1 186 ? 0.809 29.533 46.887 1.00 49.97 186 GLY A N 1
ATOM 1468 C CA . GLY A 1 186 ? 0.512 30.879 47.334 1.00 49.97 186 GLY A CA 1
ATOM 1469 C C . GLY A 1 186 ? 1.741 31.764 47.160 1.00 49.97 186 GLY A C 1
ATOM 1470 O O . GLY A 1 186 ? 2.797 31.519 47.736 1.00 49.97 186 GLY A O 1
ATOM 1471 N N . ARG A 1 187 ? 1.592 32.797 46.334 1.00 46.34 187 ARG A N 1
ATOM 1472 C CA . ARG A 1 187 ? 2.472 33.963 46.316 1.00 46.34 187 ARG A CA 1
ATOM 1473 C C . ARG A 1 187 ? 1.602 35.206 46.455 1.00 46.34 187 ARG A C 1
ATOM 1475 O O . ARG A 1 187 ? 1.536 36.047 45.568 1.00 46.34 187 ARG A O 1
ATOM 1482 N N . ALA A 1 188 ? 0.883 35.262 47.567 1.00 44.91 188 ALA A N 1
ATOM 1483 C CA . ALA A 1 188 ? 0.294 36.480 48.082 1.00 44.91 188 ALA A CA 1
ATOM 1484 C C . ALA A 1 188 ? 1.113 36.860 49.312 1.00 44.91 188 ALA A C 1
ATOM 1486 O O . ALA A 1 188 ? 0.842 36.355 50.388 1.00 44.91 188 ALA A O 1
ATOM 1487 N N . GLU A 1 189 ? 2.155 37.671 49.126 1.00 43.22 189 GLU A N 1
ATOM 1488 C CA . GLU A 1 189 ? 2.667 38.571 50.162 1.00 43.22 189 GLU A CA 1
ATOM 1489 C C . GLU A 1 189 ? 3.732 39.510 49.581 1.00 43.22 189 GLU A C 1
ATOM 1491 O O . GLU A 1 189 ? 4.624 39.088 48.847 1.00 43.22 189 GLU A O 1
ATOM 1496 N N . LYS A 1 190 ? 3.62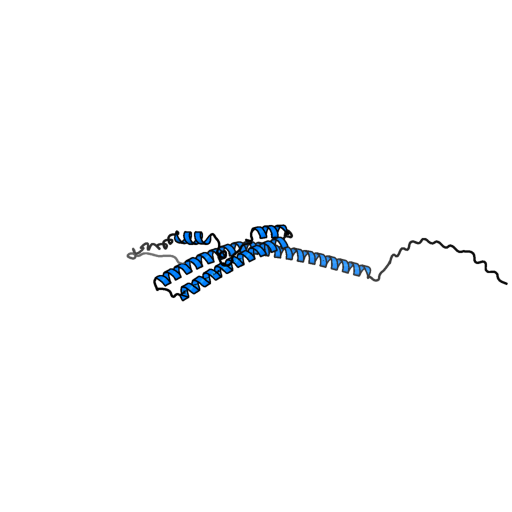1 40.784 49.978 1.00 38.06 190 LYS A N 1
ATOM 1497 C CA . LYS A 1 190 ? 4.494 41.942 49.705 1.00 38.06 190 LYS A CA 1
ATOM 1498 C C . LYS A 1 190 ? 4.194 42.781 48.459 1.00 38.06 190 LYS A C 1
ATOM 1500 O O . LYS A 1 190 ? 5.009 42.910 47.555 1.00 38.06 190 LYS A O 1
ATOM 1505 N N . TRP A 1 191 ? 3.078 43.503 48.536 1.00 32.03 191 TRP A N 1
ATOM 1506 C CA . TRP A 1 191 ? 3.028 44.896 48.084 1.00 32.03 191 TRP A CA 1
ATOM 1507 C C . TRP A 1 191 ? 2.680 45.781 49.281 1.00 32.03 191 TRP A C 1
ATOM 1509 O O . TRP A 1 191 ? 1.511 45.939 49.612 1.00 32.03 191 TRP A O 1
ATOM 1519 N N . SER A 1 192 ? 3.696 46.310 49.965 1.00 41.66 192 SER A N 1
ATOM 1520 C CA . SER A 1 192 ? 3.576 47.545 50.747 1.00 41.66 192 SER A CA 1
ATOM 1521 C C . SER A 1 192 ? 4.961 48.058 51.148 1.00 41.66 192 SER A C 1
ATOM 1523 O O . SER A 1 192 ? 5.764 47.306 51.697 1.00 41.66 192 SER A O 1
ATOM 1525 N N . THR A 1 193 ? 5.152 49.361 50.925 1.00 44.31 193 THR A N 1
ATOM 1526 C CA . THR A 1 193 ? 6.213 50.281 51.384 1.00 44.31 193 THR A CA 1
ATOM 1527 C C . THR A 1 193 ? 7.464 50.497 50.510 1.00 44.31 193 THR A C 1
ATOM 1529 O O . THR A 1 193 ? 8.206 49.571 50.210 1.00 44.31 193 THR A O 1
ATOM 1532 N N . GLY A 1 194 ? 7.688 51.783 50.180 1.00 39.22 194 GLY A N 1
ATOM 1533 C CA . GLY A 1 194 ? 8.966 52.416 49.797 1.00 39.22 194 GLY A CA 1
ATOM 1534 C C . GLY A 1 194 ? 9.283 52.420 48.299 1.00 39.22 194 GLY A C 1
ATOM 1535 O O . GLY A 1 194 ? 9.631 51.390 47.745 1.00 39.22 194 GLY A O 1
ATOM 1536 N N . GLN A 1 195 ? 9.077 53.520 47.561 1.00 48.09 195 GLN A N 1
ATOM 1537 C CA . GLN A 1 195 ? 10.123 54.539 47.330 1.00 48.09 195 GLN A CA 1
ATOM 1538 C C . GLN A 1 195 ? 11.498 53.911 47.045 1.00 48.09 195 GLN A C 1
ATOM 1540 O O . GLN A 1 195 ? 12.178 53.503 47.974 1.00 48.09 195 GLN A O 1
ATOM 1545 N N . ASP A 1 196 ? 11.915 53.817 45.781 1.00 39.34 196 ASP A N 1
ATOM 1546 C CA . ASP A 1 196 ? 12.842 54.804 45.216 1.00 39.34 196 ASP A CA 1
ATOM 1547 C C . ASP A 1 196 ? 13.314 54.464 43.792 1.00 39.34 196 ASP A C 1
ATOM 1549 O O . ASP A 1 196 ? 13.527 53.317 43.414 1.00 39.34 196 ASP A O 1
ATOM 1553 N N . ALA A 1 197 ? 13.498 55.546 43.037 1.00 38.84 197 ALA A N 1
ATOM 1554 C CA . ALA A 1 197 ? 14.546 55.764 42.046 1.00 38.84 197 ALA A CA 1
ATOM 1555 C C . ALA A 1 197 ? 14.811 54.701 40.954 1.00 38.84 197 ALA A C 1
ATOM 1557 O O . ALA A 1 197 ? 15.722 53.888 41.036 1.00 38.84 197 ALA A O 1
ATOM 1558 N N . GLY A 1 198 ? 14.208 54.949 39.790 1.00 38.44 198 GLY A N 1
ATOM 1559 C CA . GLY A 1 198 ? 15.011 55.399 38.653 1.00 38.44 198 GLY A CA 1
ATOM 1560 C C . GLY A 1 198 ? 15.580 54.358 37.678 1.00 38.44 198 GLY A C 1
ATOM 1561 O O . GLY A 1 198 ? 16.329 53.458 38.033 1.00 38.44 198 GLY A O 1
ATOM 1562 N N . ARG A 1 199 ? 15.424 54.740 36.401 1.00 38.19 199 ARG A N 1
ATOM 1563 C CA . ARG A 1 199 ? 16.446 54.707 35.336 1.00 38.19 199 ARG A CA 1
ATOM 1564 C C . ARG A 1 199 ? 16.327 53.577 34.288 1.00 38.19 199 ARG A C 1
ATOM 1566 O O . ARG A 1 199 ? 16.285 52.402 34.621 1.00 38.19 199 ARG A O 1
ATOM 1573 N N . TRP A 1 200 ? 16.403 54.032 33.023 1.00 34.41 200 TRP A N 1
ATOM 1574 C CA . TRP A 1 200 ? 16.599 53.322 31.734 1.00 34.41 200 TRP A CA 1
ATOM 1575 C C . TRP A 1 200 ? 15.328 52.694 31.124 1.00 34.41 200 TRP A C 1
ATOM 1577 O O . TRP A 1 200 ? 14.802 51.728 31.651 1.00 34.41 200 TRP A O 1
ATOM 1587 N N . ARG A 1 201 ? 14.648 53.266 30.112 1.00 41.03 201 ARG A N 1
ATOM 1588 C CA . ARG A 1 201 ? 15.025 53.606 28.712 1.00 41.03 201 ARG A CA 1
ATOM 1589 C C . ARG A 1 201 ? 15.715 52.470 27.933 1.00 41.03 201 ARG A C 1
ATOM 1591 O O . ARG A 1 201 ? 16.862 52.161 28.215 1.00 41.03 201 ARG A O 1
ATOM 1598 N N . SER A 1 202 ? 14.991 52.006 26.902 1.00 41.53 202 SER A N 1
ATOM 1599 C CA . SER A 1 202 ? 15.420 51.505 25.578 1.00 41.53 202 SER A CA 1
ATOM 1600 C C . SER A 1 202 ? 16.442 50.367 25.487 1.00 41.53 202 SER A C 1
ATOM 1602 O O . SER A 1 202 ? 17.619 50.588 25.753 1.00 41.53 202 SER A O 1
ATOM 1604 N N . CYS A 1 203 ? 15.990 49.236 24.938 1.00 43.78 203 CYS A N 1
ATOM 1605 C CA . CYS A 1 203 ? 16.448 48.654 23.668 1.00 43.78 203 CYS A CA 1
ATOM 1606 C C . CYS A 1 203 ? 15.265 47.913 23.031 1.00 43.78 203 CYS A C 1
ATOM 1608 O O . CYS A 1 203 ? 14.455 47.358 23.809 1.00 43.78 203 CYS A O 1
#

InterPro domains:
  IPR003423 Outer membrane efflux protein [PF02321] (6-136)
  IPR051906 Outer membrane protein TolC-like [PTHR30026] (10-142)

Mean predicted aligned error: 14.11 Å

Organism: NCBI:txid629262

Solvent-accessible surface area (backbone atoms only — not comparable to full-atom values): 12427 Å² total; per-residue (Å²): 139,84,85,82,84,83,73,90,80,88,84,86,86,86,85,85,88,87,87,79,84,89,75,66,92,58,50,65,61,50,53,52,54,50,50,51,52,52,48,53,51,50,54,53,49,51,52,50,51,52,51,50,51,56,51,52,43,52,50,33,54,50,46,38,57,49,30,57,52,47,36,53,53,29,50,52,47,30,52,55,30,48,56,50,25,52,54,34,46,52,30,35,78,75,67,80,39,55,72,67,53,32,54,49,32,46,52,51,27,54,52,32,39,51,51,29,53,49,40,51,51,50,35,52,51,38,46,50,50,34,31,48,66,70,71,68,62,48,75,63,58,56,54,55,48,51,74,74,49,66,92,79,71,44,81,92,72,62,60,61,68,88,60,48,68,61,53,52,50,54,59,67,72,48,71,78,72,74,72,78,75,77,74,81,73,83,83,85,83,85,91,80,86,77,91,79,83,85,86,82,82,90,134

pLDDT: mean 80.89, std 18.69, range [32.03, 98.62]

Foldseek 3Di:
DDDDDDDDDDDDDDDDDDDDDPDDPCPVVVVVVVVVVVVVVVVVVVVVVVVVLVVQLVVLVVQLVVLVVVLVVLLVQLLVLVVLLVVQVVCVVVPNHDVVSNVVSVVSNVVSLVSSVVSVVVSLVSVQVSCVSVVNRDVVSVVVVVVVDDPPDDCVPNSDDPCSVVVNVVVVVPPDPPDPPPPPPDPPDDDDDDDDDDDDDDD

Radius of gyration: 41.98 Å; Cα contacts (8 Å, |Δi|>4): 72; chains: 1; bounding box: 60×86×149 Å

Nearest PDB structures (foldseek):
  5bun-assembly1_B  TM=9.362E-01  e=6.330E-07  Salmonella enterica subsp. enterica serovar Typhi
  7ng9-assembly1_A  TM=9.236E-01  e=1.039E-06  Klebsiella quasipneumoniae
  5c22-assembly3_C  TM=5.317E-01  e=4.311E-01  Escherichia coli
  5c22-assembly4_D  TM=3.348E-01  e=5.373E-01  Escherichia coli
  5c21-assembly1_A  TM=3.422E-01  e=5.373E-01  Escherichia coli

Secondary structure (DSSP, 8-state):
---------------------S--TTHHHHHHHHHHHHHHHHHHHHHHHHHHHHHHHHHHHHHHHHHHHHHHHHHHHHHHHHHHHHHHHHHHHTTSS-HHHHHHHHHHHHHHHHHHHHHHHHHHHHHHHHHHHTT---HHHHHHHHHHS-TT--TTTSSS-TTHHHHHHHHHHS-----------------------------

Sequence (203 aa):
TGRNYGGDVEQRSIGVQLNIPIYSGGLTSSQVREAYARLSQSEQRRESLRRQVVENTRNLHRAVNTDVEQVQARKQSIISNQSALEATEIGYQVGTRNIVDVLDAQRQLYASVRDYNNTRYDYILDNLRLKQAAGTLSPGDLQDLSRYLKADYNPDKDFLPPDLATAAQKNFERPAKPARQVAASGRAEKWSTGQDAGRWRSC